Protein AF-A0A5J4KRZ6-F1 (afdb_monomer_lite)

Radius of gyration: 23.02 Å; chains: 1; bounding box: 61×37×71 Å

Foldseek 3Di:
DVVVVVVVVVVVCVVLVVVLVVVLVVLVVVLVCVVVVQVVFWDKDFDDDDPLVVLVVVLCVVLVHDEPGEIETDGPPDADFFDWAWHDDDHHIYIYGYPVCVVQADSLLVLLRVLLRVLCVSVVVVVVLSVVLSVLLSVLVVVVCVVCVVVVVVCVVPAPPPPGPVVVVVVVVSVVVSVVSSLQVSLVVLQVSSLSSNLSSCVSRVCLVSLLVSLVVSCVSVVPQDDCSHSHSYHHSVVSNVSSVVSVVVVD

pLDDT: mean 82.58, std 14.01, range [39.0, 96.44]

Sequence (252 aa):
MQLIYLLEASLQMWWVCVFAALQLLVDIFIAQRKPATLSHTYTMTRLEDGELVQRLQLLMQRLSTSVTGIYILAKPGARIAPNAFVIGWGRTRSICIAHTMLERFSPDEIEVILAHELAHYVHADAWKYVFARTGVRMMVYSLLALLLGDLTDIPVYLFDGVSDSATMPFLLSFFVLSWLLTGIIMNRYSRLTEYRADEFALRQTGKHLAFKSTMVKLANINEILAHKDGYSSHPSIMSRIQHAEEFATRSI

Secondary structure (DSSP, 8-state):
-HHHHHHHHHTTSHHHHHHHHHHHHHHHHHHHHHHHHHHHHSEEEEPPSSHHHHHHHHHHHHTT---SEEEEEEBTTB-----EEEESSTTS-EEEEEHHHHHHS-HHHHHHHHHHHHHHHHTTHHHHHHHHHHHHHHHHHHHHHHHHHTTTTHHHHH-SGGGSTTHHHHHHHHHHHHHHHHHHHHHHHHHHHHHHHHHHHHHHH--HHHHHHHHHHHHHHHT-TT--SSS-SS--HHHHHHHHHHHHHH--

Organism: NCBI:txid2607529

Structure (mmCIF, N/CA/C/O backbone):
data_AF-A0A5J4KRZ6-F1
#
_entry.id   AF-A0A5J4KRZ6-F1
#
loop_
_atom_site.group_PDB
_atom_site.id
_atom_site.type_symbol
_atom_site.label_atom_id
_atom_site.label_alt_id
_atom_site.label_comp_id
_atom_site.label_asym_id
_atom_site.label_entity_id
_atom_site.label_seq_id
_atom_site.pdbx_PDB_ins_code
_atom_site.Cartn_x
_atom_site.Cartn_y
_atom_site.Cartn_z
_atom_site.occupancy
_atom_site.B_iso_or_equiv
_atom_site.auth_seq_id
_atom_site.auth_comp_id
_atom_site.auth_asym_id
_atom_site.auth_atom_id
_atom_site.pdbx_PDB_model_num
ATOM 1 N N . MET A 1 1 ? 7.382 -11.536 -47.576 1.00 47.78 1 MET A N 1
ATOM 2 C CA . MET A 1 1 ? 8.386 -10.523 -47.175 1.00 47.78 1 MET A CA 1
ATOM 3 C C . MET A 1 1 ? 8.014 -9.765 -45.904 1.00 47.78 1 MET A C 1
ATOM 5 O O . MET A 1 1 ? 8.824 -9.779 -44.995 1.00 47.78 1 MET A O 1
ATOM 9 N N . GLN A 1 2 ? 6.819 -9.170 -45.772 1.00 51.03 2 GLN A N 1
ATOM 10 C CA . GLN A 1 2 ? 6.443 -8.418 -44.555 1.00 51.03 2 GLN A CA 1
ATOM 11 C C . GLN A 1 2 ? 6.417 -9.268 -43.268 1.00 51.03 2 GLN A C 1
ATOM 13 O O . GLN A 1 2 ? 6.845 -8.795 -42.224 1.00 51.03 2 GLN A O 1
ATOM 18 N N . LEU A 1 3 ? 5.997 -10.539 -43.348 1.00 39.00 3 LEU A N 1
ATOM 19 C CA . LEU A 1 3 ? 5.988 -11.453 -42.194 1.00 39.00 3 LEU A CA 1
ATOM 20 C C . LEU A 1 3 ? 7.403 -11.791 -41.686 1.00 39.00 3 LEU A C 1
ATOM 22 O O . LEU A 1 3 ? 7.601 -11.950 -40.490 1.00 39.00 3 LEU A O 1
ATOM 26 N N . ILE A 1 4 ? 8.379 -11.876 -42.597 1.00 52.00 4 ILE A N 1
ATOM 27 C CA . ILE A 1 4 ? 9.783 -12.183 -42.280 1.00 52.00 4 ILE A CA 1
ATOM 28 C C . ILE A 1 4 ? 10.460 -10.959 -41.658 1.00 52.00 4 ILE A C 1
ATOM 30 O O . ILE A 1 4 ? 11.128 -11.107 -40.650 1.00 52.00 4 ILE A O 1
ATOM 34 N N . TYR A 1 5 ? 10.188 -9.752 -42.166 1.00 48.62 5 TYR A N 1
ATOM 35 C CA . TYR A 1 5 ? 10.642 -8.502 -41.540 1.00 48.62 5 TYR A CA 1
ATOM 36 C C . TYR A 1 5 ? 10.026 -8.273 -40.153 1.00 48.62 5 TYR A C 1
ATOM 38 O O . TYR A 1 5 ? 10.712 -7.828 -39.241 1.00 48.62 5 TYR A O 1
ATOM 46 N N . LEU A 1 6 ? 8.743 -8.605 -39.964 1.00 42.53 6 LEU A N 1
ATOM 47 C CA . LEU A 1 6 ? 8.101 -8.589 -38.644 1.00 42.53 6 LEU A CA 1
ATOM 48 C C . LEU A 1 6 ? 8.717 -9.627 -37.698 1.00 42.53 6 LEU A C 1
ATOM 50 O O . LEU A 1 6 ? 8.894 -9.339 -36.518 1.00 42.53 6 LEU A O 1
ATOM 54 N N . LEU A 1 7 ? 9.075 -10.809 -38.208 1.00 40.91 7 LEU A N 1
ATOM 55 C CA . LEU A 1 7 ? 9.774 -11.844 -37.447 1.00 40.91 7 LEU A CA 1
ATOM 56 C C . LEU A 1 7 ? 11.214 -11.427 -37.096 1.00 40.91 7 LEU A C 1
ATOM 58 O O . LEU A 1 7 ? 11.601 -11.580 -35.943 1.00 40.91 7 LEU A O 1
ATOM 62 N N . GLU A 1 8 ? 11.973 -10.824 -38.011 1.00 45.66 8 GLU A N 1
ATOM 63 C CA . GLU A 1 8 ? 13.320 -10.284 -37.753 1.00 45.66 8 GLU A CA 1
ATOM 64 C C . GLU A 1 8 ? 13.302 -9.087 -36.790 1.00 45.66 8 GLU A C 1
ATOM 66 O O . GLU A 1 8 ? 14.100 -9.047 -35.858 1.00 45.66 8 GLU A O 1
ATOM 71 N N . ALA A 1 9 ? 12.340 -8.167 -36.918 1.00 49.84 9 ALA A N 1
ATOM 72 C CA . ALA A 1 9 ? 12.138 -7.082 -35.954 1.00 49.84 9 ALA A CA 1
ATOM 73 C C . ALA A 1 9 ? 11.690 -7.613 -34.575 1.00 49.84 9 ALA A C 1
ATOM 75 O O . ALA A 1 9 ? 12.112 -7.107 -33.534 1.00 49.84 9 ALA A O 1
ATOM 76 N N . SER A 1 10 ? 10.887 -8.686 -34.534 1.00 48.91 10 SER A N 1
ATOM 77 C CA . SER A 1 10 ? 10.536 -9.368 -33.278 1.00 48.91 10 SER A CA 1
ATOM 78 C C . SER A 1 10 ? 11.737 -10.089 -32.644 1.00 48.91 10 SER A C 1
ATOM 80 O O . SER A 1 10 ? 11.855 -10.133 -31.419 1.00 48.91 10 SER A O 1
ATOM 82 N N . LEU A 1 11 ? 12.678 -10.562 -33.471 1.00 51.50 11 LEU A N 1
ATOM 83 C CA . LEU A 1 11 ? 13.977 -11.115 -33.078 1.00 51.50 11 LEU A CA 1
ATOM 84 C C . LEU A 1 11 ? 15.026 -10.035 -32.755 1.00 51.50 11 LEU A C 1
ATOM 86 O O . LEU A 1 11 ? 16.109 -10.385 -32.304 1.00 51.50 11 LEU A O 1
ATOM 90 N N . GLN A 1 12 ? 14.733 -8.740 -32.909 1.00 64.06 12 GLN A N 1
ATOM 91 C CA . GLN A 1 12 ? 15.571 -7.647 -32.389 1.00 64.06 12 GLN A CA 1
ATOM 92 C C . GLN A 1 12 ? 15.190 -7.239 -30.958 1.00 64.06 12 GLN A C 1
ATOM 94 O O . GLN A 1 12 ? 16.023 -6.694 -30.238 1.00 64.06 12 GLN A O 1
ATOM 99 N N . MET A 1 13 ? 13.967 -7.549 -30.509 1.00 66.69 13 MET A N 1
ATOM 100 C CA . MET A 1 13 ? 13.426 -7.104 -29.213 1.00 66.69 13 MET A CA 1
ATOM 101 C C . MET A 1 13 ? 13.284 -8.223 -28.169 1.00 66.69 13 MET A C 1
ATOM 103 O O . MET A 1 13 ? 12.790 -7.981 -27.067 1.00 66.69 13 MET A O 1
ATOM 107 N N . TRP A 1 14 ? 13.740 -9.448 -28.462 1.00 72.94 14 TRP A N 1
ATOM 108 C CA . TRP A 1 14 ? 13.681 -10.588 -27.529 1.00 72.94 14 TRP A CA 1
ATOM 109 C C . TRP A 1 14 ? 14.315 -10.282 -26.165 1.00 72.94 14 TRP A C 1
ATOM 111 O O . TRP A 1 14 ? 13.823 -10.738 -25.130 1.00 72.94 14 TRP A O 1
ATOM 121 N N . TRP A 1 15 ? 15.379 -9.475 -26.149 1.00 72.25 15 TRP A N 1
ATOM 122 C CA . TRP A 1 15 ? 16.083 -9.090 -24.931 1.00 72.25 15 TRP A CA 1
ATOM 123 C C . TRP A 1 15 ? 15.201 -8.242 -24.004 1.00 72.25 15 TRP A C 1
ATOM 125 O O . TRP A 1 15 ? 15.331 -8.361 -22.788 1.00 72.25 15 TRP A O 1
ATOM 135 N N . VAL A 1 16 ? 14.246 -7.464 -24.539 1.00 78.50 16 VAL A N 1
ATOM 136 C CA . VAL A 1 16 ? 13.263 -6.716 -23.734 1.00 78.50 16 VAL A CA 1
ATOM 137 C C . VAL A 1 16 ? 12.374 -7.681 -22.962 1.00 78.50 16 VAL A C 1
ATOM 139 O O . VAL A 1 16 ? 12.163 -7.503 -21.762 1.00 78.50 16 VAL A O 1
ATOM 142 N N . CYS A 1 17 ? 11.888 -8.730 -23.630 1.00 80.31 17 CYS A N 1
ATOM 143 C CA . CYS A 1 17 ? 11.069 -9.763 -23.002 1.00 80.31 17 CYS A CA 1
ATOM 144 C C . CYS A 1 17 ? 11.855 -10.516 -21.922 1.00 80.31 17 CYS A C 1
ATOM 146 O O . CYS A 1 17 ? 11.350 -10.695 -20.814 1.00 80.31 17 CYS A O 1
ATOM 148 N N . VAL A 1 18 ? 13.102 -10.906 -22.209 1.00 79.94 18 VAL A N 1
ATOM 149 C CA . VAL A 1 18 ? 13.972 -11.596 -21.241 1.00 79.94 18 VAL A CA 1
ATOM 150 C C . VAL A 1 18 ? 14.265 -10.710 -20.030 1.00 79.94 18 VAL A C 1
ATOM 152 O O . VAL A 1 18 ? 14.142 -11.163 -18.893 1.00 79.94 18 VAL A O 1
ATOM 155 N N . PHE A 1 19 ? 14.600 -9.438 -20.244 1.00 78.31 19 PHE A N 1
ATOM 156 C CA . PHE A 1 19 ? 14.939 -8.519 -19.160 1.00 78.31 19 PHE A CA 1
ATOM 157 C C . PHE A 1 19 ? 13.721 -8.169 -18.296 1.00 78.31 19 PHE A C 1
ATOM 159 O O . PHE A 1 19 ? 13.807 -8.184 -17.067 1.00 78.31 19 PHE A O 1
ATOM 166 N N . ALA A 1 20 ? 12.559 -7.941 -18.914 1.00 82.81 20 ALA A N 1
ATOM 167 C CA . ALA A 1 20 ? 11.307 -7.735 -18.192 1.00 82.81 20 ALA A CA 1
ATOM 168 C C . ALA A 1 20 ? 10.899 -8.977 -17.380 1.00 82.81 20 ALA A C 1
ATOM 170 O O . ALA A 1 20 ? 10.469 -8.840 -16.232 1.00 82.81 20 ALA A O 1
ATOM 171 N N . ALA A 1 21 ? 11.080 -10.182 -17.933 1.00 85.81 21 ALA A N 1
ATOM 172 C CA . ALA A 1 21 ? 10.828 -11.434 -17.225 1.00 85.81 21 ALA A CA 1
ATOM 173 C C . ALA A 1 21 ? 11.787 -11.624 -16.039 1.00 85.81 21 ALA A C 1
ATOM 175 O O . ALA A 1 21 ? 11.343 -11.954 -14.940 1.00 85.81 21 ALA A O 1
ATOM 176 N N . LEU A 1 22 ? 13.083 -11.351 -16.218 1.00 85.44 22 LEU A N 1
ATOM 177 C CA . LEU A 1 22 ? 14.067 -11.418 -15.136 1.00 85.44 22 LEU A CA 1
ATOM 178 C C . LEU A 1 22 ? 13.697 -10.471 -13.989 1.00 85.44 22 LEU A C 1
ATOM 180 O O . LEU A 1 22 ? 13.706 -10.860 -12.824 1.00 85.44 22 LEU A O 1
ATOM 184 N N . GLN A 1 23 ? 13.321 -9.235 -14.304 1.00 83.56 23 GLN A N 1
ATOM 185 C CA . GLN A 1 23 ? 12.914 -8.268 -13.290 1.00 83.56 23 GLN A CA 1
ATOM 186 C C . GLN A 1 23 ? 11.600 -8.627 -12.604 1.00 83.56 23 GLN A C 1
ATOM 188 O O . GLN A 1 23 ? 11.468 -8.398 -11.405 1.00 83.56 23 GLN A O 1
ATOM 193 N N . LEU A 1 24 ? 10.647 -9.207 -13.336 1.00 89.06 24 LEU A N 1
ATOM 194 C CA . LEU A 1 24 ? 9.429 -9.757 -12.748 1.00 89.06 24 LEU A CA 1
ATOM 195 C C . LEU A 1 24 ? 9.772 -10.832 -11.706 1.00 89.06 24 LEU A C 1
ATOM 197 O O . LEU A 1 24 ? 9.240 -10.801 -10.597 1.00 89.06 24 LEU A O 1
ATOM 201 N N . LEU A 1 25 ? 10.696 -11.745 -12.024 1.00 90.12 25 LEU A N 1
ATOM 202 C CA . LEU A 1 25 ? 11.162 -12.762 -11.078 1.00 90.12 25 LEU A CA 1
ATOM 203 C C . LEU A 1 25 ? 11.831 -12.134 -9.849 1.00 90.12 25 LEU A C 1
ATOM 205 O O . LEU A 1 25 ? 11.559 -12.561 -8.728 1.00 90.12 25 LEU A O 1
ATOM 209 N N . VAL A 1 26 ? 12.649 -11.094 -10.037 1.00 87.69 26 VAL A N 1
ATOM 210 C CA . VAL A 1 26 ? 13.268 -10.343 -8.932 1.00 87.69 26 VAL A CA 1
ATOM 211 C C . VAL A 1 26 ? 12.212 -9.662 -8.054 1.00 87.69 26 VAL A C 1
ATOM 213 O O . VAL A 1 26 ? 12.278 -9.779 -6.831 1.00 87.69 26 VAL A O 1
ATOM 216 N N . ASP A 1 27 ? 11.215 -8.996 -8.642 1.00 85.19 27 ASP A N 1
ATOM 217 C CA . ASP A 1 27 ? 10.134 -8.333 -7.900 1.00 85.19 27 ASP A CA 1
ATOM 218 C C . ASP A 1 27 ? 9.323 -9.350 -7.075 1.00 85.19 27 ASP A C 1
ATOM 220 O O . ASP A 1 27 ? 9.056 -9.120 -5.891 1.00 85.19 27 ASP A O 1
ATOM 224 N N . ILE A 1 28 ? 8.986 -10.505 -7.663 1.00 86.81 28 ILE A N 1
ATOM 225 C CA . ILE A 1 28 ? 8.300 -11.604 -6.964 1.00 86.81 28 ILE A CA 1
ATOM 226 C C . ILE A 1 28 ? 9.170 -12.135 -5.821 1.00 86.81 28 ILE A C 1
ATOM 228 O O . ILE A 1 28 ? 8.683 -12.309 -4.702 1.00 86.81 28 ILE A O 1
ATOM 232 N N . PHE A 1 29 ? 10.459 -12.358 -6.071 1.00 87.19 29 PHE A N 1
ATOM 233 C CA . PHE A 1 29 ? 11.395 -12.855 -5.069 1.00 87.19 29 PHE A CA 1
ATOM 234 C C . PHE A 1 29 ? 11.528 -11.899 -3.876 1.00 87.19 29 PHE A C 1
ATOM 236 O O . PHE A 1 29 ? 11.439 -12.327 -2.723 1.00 87.19 29 PHE A O 1
ATOM 243 N N . ILE A 1 30 ? 11.669 -10.594 -4.129 1.00 83.00 30 ILE A N 1
ATOM 244 C CA . ILE A 1 30 ? 11.702 -9.567 -3.080 1.00 83.00 30 ILE A CA 1
ATOM 245 C C . ILE A 1 30 ? 10.384 -9.562 -2.296 1.00 83.00 30 ILE A C 1
ATOM 247 O O . ILE A 1 30 ? 10.399 -9.534 -1.063 1.00 83.00 30 ILE A O 1
ATOM 251 N N . ALA A 1 31 ? 9.240 -9.635 -2.982 1.00 78.44 31 ALA A N 1
ATOM 252 C CA . ALA A 1 31 ? 7.932 -9.651 -2.335 1.00 78.44 31 ALA A CA 1
ATOM 253 C C . ALA A 1 31 ? 7.749 -10.869 -1.406 1.00 78.44 31 ALA A C 1
ATOM 255 O O . ALA A 1 31 ? 7.164 -10.736 -0.329 1.00 78.44 31 ALA A O 1
ATOM 256 N N . GLN A 1 32 ? 8.298 -12.033 -1.769 1.00 79.00 32 GLN A N 1
ATOM 257 C CA . GLN A 1 32 ? 8.239 -13.251 -0.954 1.00 79.00 32 GLN A CA 1
ATOM 258 C C . GLN A 1 32 ? 9.116 -13.208 0.306 1.00 79.00 32 GLN A C 1
ATOM 260 O O . GLN A 1 32 ? 8.852 -13.958 1.243 1.00 79.00 32 GLN A O 1
ATOM 265 N N . ARG A 1 33 ? 10.125 -12.329 0.382 1.00 78.06 33 ARG A N 1
ATOM 266 C CA . ARG A 1 33 ? 11.006 -12.236 1.562 1.00 78.06 33 ARG A CA 1
ATOM 267 C C . ARG A 1 33 ? 10.410 -11.479 2.744 1.00 78.06 33 ARG A C 1
ATOM 269 O O . ARG A 1 33 ? 10.824 -11.732 3.875 1.00 78.06 33 ARG A O 1
ATOM 276 N N . LYS A 1 34 ? 9.424 -10.602 2.515 1.00 72.50 34 LYS A N 1
ATOM 277 C CA . LYS A 1 34 ? 8.837 -9.747 3.566 1.00 72.50 34 LYS A CA 1
ATOM 278 C C . LYS A 1 34 ? 8.412 -10.514 4.835 1.00 72.50 34 LYS A C 1
ATOM 280 O O . LYS A 1 34 ? 8.794 -10.072 5.917 1.00 72.50 34 LYS A O 1
ATOM 285 N N . PRO A 1 35 ? 7.689 -11.653 4.759 1.00 72.12 35 PRO A N 1
ATOM 286 C CA . PRO A 1 35 ? 7.279 -12.391 5.957 1.00 72.12 35 PRO A CA 1
ATOM 287 C C . PRO A 1 35 ? 8.460 -12.905 6.795 1.00 72.12 35 PRO A C 1
ATOM 289 O O . PRO A 1 35 ? 8.441 -12.777 8.015 1.00 72.12 35 PRO A O 1
ATOM 292 N N . ALA A 1 36 ? 9.512 -13.429 6.153 1.00 71.81 36 ALA A N 1
ATOM 293 C CA . ALA A 1 36 ? 10.679 -13.976 6.849 1.00 71.81 36 ALA A CA 1
ATOM 294 C C . ALA A 1 36 ? 11.496 -12.888 7.565 1.00 71.81 36 ALA A C 1
ATOM 296 O O . ALA A 1 36 ? 11.979 -13.089 8.681 1.00 71.81 36 ALA A O 1
ATOM 297 N N . THR A 1 37 ? 11.621 -11.708 6.949 1.00 75.06 37 THR A N 1
ATOM 298 C CA . THR A 1 37 ? 12.291 -10.555 7.568 1.00 75.06 37 THR A CA 1
ATOM 299 C C . THR A 1 37 ? 11.546 -10.070 8.813 1.00 75.06 37 THR A C 1
ATOM 301 O O . THR A 1 37 ? 12.175 -9.706 9.809 1.00 75.06 37 THR A O 1
ATOM 304 N N . LEU A 1 38 ? 10.209 -10.104 8.788 1.00 75.56 38 LEU A N 1
ATOM 305 C CA . LEU A 1 38 ? 9.386 -9.708 9.929 1.00 75.56 38 LEU A CA 1
ATOM 306 C C . LEU A 1 38 ? 9.577 -10.646 11.121 1.00 75.56 38 LEU A C 1
ATOM 308 O O . LEU A 1 38 ? 9.844 -10.160 12.216 1.00 75.56 38 LEU A O 1
ATOM 312 N N . SER A 1 39 ? 9.526 -11.964 10.912 1.00 74.12 39 SER A N 1
ATOM 313 C CA . SER A 1 39 ? 9.682 -12.941 12.000 1.00 74.12 39 SER A CA 1
ATOM 314 C C . SER A 1 39 ? 11.065 -12.923 12.660 1.00 74.12 39 SER A C 1
ATOM 316 O O . SER A 1 39 ? 11.200 -13.363 13.793 1.00 74.12 39 SER A O 1
ATOM 318 N N . HIS A 1 40 ? 12.097 -12.424 11.969 1.00 80.62 40 HIS A N 1
ATOM 319 C CA . HIS A 1 40 ? 13.435 -12.247 12.551 1.00 80.62 40 HIS A CA 1
ATOM 320 C C . HIS A 1 40 ? 13.565 -10.967 13.387 1.00 80.62 40 HIS A C 1
ATOM 322 O O . HIS A 1 40 ? 14.427 -10.879 14.257 1.00 80.62 40 HIS A O 1
ATOM 328 N N . THR A 1 41 ? 12.739 -9.958 13.102 1.00 82.69 41 THR A N 1
ATOM 329 C CA . THR A 1 41 ? 12.860 -8.617 13.696 1.00 82.69 41 THR A CA 1
ATOM 330 C C . THR A 1 41 ? 11.853 -8.387 14.823 1.00 82.69 41 THR A C 1
ATOM 332 O O . THR A 1 41 ? 12.119 -7.607 15.740 1.00 82.69 41 THR A O 1
ATOM 335 N N . TYR A 1 42 ? 10.694 -9.042 14.748 1.00 87.88 42 TYR A N 1
ATOM 336 C CA . TYR A 1 42 ? 9.558 -8.829 15.637 1.00 87.88 42 TYR A CA 1
ATOM 337 C C . TYR A 1 42 ? 9.087 -10.142 16.255 1.00 87.88 42 TYR A C 1
ATOM 339 O O . TYR A 1 42 ? 9.003 -11.172 15.588 1.00 87.88 42 TYR A O 1
ATOM 347 N N . THR A 1 43 ? 8.686 -10.068 17.518 1.00 90.38 43 THR A N 1
ATOM 348 C CA . THR A 1 43 ? 7.903 -11.113 18.169 1.00 90.38 43 THR A CA 1
ATOM 349 C C . THR A 1 43 ? 6.466 -11.020 17.668 1.00 90.38 43 THR A C 1
ATOM 351 O O . THR A 1 43 ? 5.852 -9.952 17.734 1.00 90.38 43 THR A O 1
ATOM 354 N N . MET A 1 44 ? 5.943 -12.141 17.170 1.00 91.06 44 MET A N 1
ATOM 355 C CA . MET A 1 44 ? 4.569 -12.264 16.686 1.00 91.06 44 MET A CA 1
ATOM 356 C C . MET A 1 44 ? 3.756 -13.093 17.677 1.00 91.06 44 MET A C 1
ATOM 358 O O . MET A 1 44 ? 3.950 -14.304 17.772 1.00 91.06 44 MET A O 1
ATOM 362 N N . THR A 1 45 ? 2.840 -12.462 18.406 1.00 92.81 45 THR A N 1
ATOM 363 C CA . THR A 1 45 ? 1.902 -13.161 19.298 1.00 92.81 45 THR A CA 1
ATOM 364 C C . THR A 1 45 ? 0.516 -13.168 18.677 1.00 92.81 45 THR A C 1
ATOM 366 O O . THR A 1 45 ? 0.106 -12.191 18.059 1.00 92.81 45 THR A O 1
ATOM 369 N N . ARG A 1 46 ? -0.219 -14.277 18.778 1.00 94.00 46 ARG A N 1
ATOM 370 C CA . ARG A 1 46 ? -1.600 -14.314 18.284 1.00 94.00 46 ARG A CA 1
ATOM 371 C C . ARG A 1 46 ? -2.454 -13.387 19.151 1.00 94.00 46 ARG A C 1
ATOM 373 O O . ARG A 1 46 ? -2.332 -13.424 20.370 1.00 94.00 46 ARG A O 1
ATOM 380 N N . LEU A 1 47 ? -3.280 -12.559 18.518 1.00 93.38 47 LEU A N 1
ATOM 381 C CA . LEU A 1 47 ? -4.221 -11.702 19.230 1.00 93.38 47 LEU A CA 1
ATOM 382 C C . LEU A 1 47 ? -5.264 -12.585 19.927 1.00 93.38 47 LEU A C 1
ATOM 384 O O . LEU A 1 47 ? -5.841 -13.467 19.287 1.00 93.38 47 LEU A O 1
ATOM 388 N N . GLU A 1 48 ? -5.458 -12.360 21.224 1.00 90.56 48 GLU A N 1
ATOM 389 C CA . GLU A 1 48 ? -6.447 -13.077 22.031 1.00 90.56 48 GLU A CA 1
ATOM 390 C C . GLU A 1 48 ? -7.874 -12.754 21.581 1.00 90.56 48 GLU A C 1
ATOM 392 O O . GLU A 1 48 ? -8.146 -11.677 21.039 1.00 90.56 48 GLU A O 1
ATOM 397 N N . ASP A 1 49 ? -8.788 -13.695 21.810 1.00 87.94 49 ASP A N 1
ATOM 398 C CA . ASP A 1 49 ? -10.195 -13.504 21.483 1.00 87.94 49 ASP A CA 1
ATOM 399 C C . ASP A 1 49 ? -10.785 -12.334 22.285 1.00 87.94 49 ASP A C 1
ATOM 401 O O . ASP A 1 49 ? -10.567 -12.185 23.485 1.00 87.94 49 ASP A O 1
ATOM 405 N N . GLY A 1 50 ? -11.554 -11.487 21.604 1.00 90.12 50 GLY A N 1
ATOM 406 C CA . GLY A 1 50 ? -12.149 -10.290 22.188 1.00 90.12 50 GLY A CA 1
ATOM 407 C C . GLY A 1 50 ? -12.958 -9.503 21.163 1.00 90.12 50 GLY A C 1
ATOM 408 O O . GLY A 1 50 ? -13.111 -9.933 20.016 1.00 90.12 50 GLY A O 1
ATOM 409 N N . GLU A 1 51 ? -13.456 -8.330 21.559 1.00 91.38 51 GLU A N 1
ATOM 410 C CA . GLU A 1 51 ? -14.318 -7.493 20.708 1.00 91.38 51 GLU A CA 1
ATOM 411 C C . GLU A 1 51 ? -13.660 -7.177 19.354 1.00 91.38 51 GLU A C 1
ATOM 413 O O . GLU A 1 51 ? -14.286 -7.310 18.302 1.00 91.38 51 GLU A O 1
ATOM 418 N N . LEU A 1 52 ? -12.373 -6.810 19.361 1.00 90.44 52 LEU A N 1
ATOM 419 C CA . LEU A 1 52 ? -11.644 -6.480 18.137 1.00 90.44 52 LEU A CA 1
ATOM 420 C C . LEU A 1 52 ? -11.541 -7.685 17.192 1.00 90.44 52 LEU A C 1
ATOM 422 O O . LEU A 1 52 ? -11.797 -7.546 15.999 1.00 90.44 52 LEU A O 1
ATOM 426 N N . VAL A 1 53 ? -11.215 -8.874 17.708 1.00 92.25 53 VAL A N 1
ATOM 427 C CA . VAL A 1 53 ? -11.136 -10.096 16.891 1.00 92.25 53 VAL A CA 1
ATOM 428 C C . VAL A 1 53 ? -12.491 -10.413 16.263 1.00 92.25 53 VAL A C 1
ATOM 430 O O . VAL A 1 53 ? -12.550 -10.673 15.062 1.00 92.25 53 VAL A O 1
ATOM 433 N N . GLN A 1 54 ? -13.580 -10.319 17.029 1.00 92.69 54 GLN A N 1
ATOM 434 C CA . GLN A 1 54 ? -14.937 -10.566 16.530 1.00 92.69 54 GLN A CA 1
ATOM 435 C C . GLN A 1 54 ? -15.332 -9.571 15.432 1.00 92.69 54 GLN A C 1
ATOM 437 O O . GLN A 1 54 ? -15.813 -9.972 14.371 1.00 92.69 54 GLN A O 1
ATOM 442 N N . ARG A 1 55 ? -15.065 -8.275 15.634 1.00 91.44 55 ARG A N 1
ATOM 443 C CA . ARG A 1 55 ? -15.300 -7.228 14.625 1.00 91.44 55 ARG A CA 1
ATOM 444 C C . ARG A 1 55 ? -14.545 -7.506 13.326 1.00 91.44 55 ARG A C 1
ATOM 446 O O . ARG A 1 55 ? -15.123 -7.421 12.243 1.00 91.44 55 ARG A O 1
ATOM 453 N N . LEU A 1 56 ? -13.272 -7.886 13.425 1.00 91.75 56 LEU A N 1
ATOM 454 C CA . LEU A 1 56 ? -12.444 -8.195 12.259 1.00 91.75 56 LEU A CA 1
ATOM 455 C C . LEU A 1 56 ? -12.881 -9.483 11.561 1.00 91.75 56 LEU A C 1
ATOM 457 O O . LEU A 1 56 ? -12.868 -9.540 10.335 1.00 91.75 56 LEU A O 1
ATOM 461 N N . GLN A 1 57 ? -13.328 -10.494 12.306 1.00 92.31 57 GLN A N 1
ATOM 462 C CA . GLN A 1 57 ? -13.933 -11.695 11.731 1.00 92.31 57 GLN A CA 1
ATOM 463 C C . GLN A 1 57 ? -15.204 -11.361 10.943 1.00 92.31 57 GLN A C 1
ATOM 465 O O . GLN A 1 57 ? -15.336 -11.801 9.802 1.00 92.31 57 GLN A O 1
ATOM 470 N N . LEU A 1 58 ? -16.093 -10.529 11.493 1.00 92.81 58 LEU A N 1
ATOM 471 C CA . LEU A 1 58 ? -17.298 -10.063 10.799 1.00 92.81 58 LEU A CA 1
ATOM 472 C C . LEU A 1 58 ? -16.967 -9.233 9.554 1.00 92.81 58 LEU A C 1
ATOM 474 O O . LEU A 1 58 ? -17.643 -9.346 8.532 1.00 92.81 58 LEU A O 1
ATOM 478 N N . LEU A 1 59 ? -15.932 -8.391 9.612 1.00 92.44 59 LEU A N 1
ATOM 479 C CA . LEU A 1 59 ? -15.438 -7.670 8.440 1.00 92.44 59 LEU A CA 1
ATOM 480 C C . LEU A 1 59 ? -14.954 -8.654 7.367 1.00 92.44 59 LEU A C 1
ATOM 482 O O . LEU A 1 59 ? -15.432 -8.609 6.241 1.00 92.44 59 LEU A O 1
ATOM 486 N N . MET A 1 60 ? -14.080 -9.598 7.713 1.00 91.88 60 MET A N 1
ATOM 487 C CA . MET A 1 60 ? -13.568 -10.593 6.765 1.00 91.88 60 MET A CA 1
ATOM 488 C C . MET A 1 60 ? -14.678 -11.448 6.141 1.00 91.88 60 MET A C 1
ATOM 490 O O . MET A 1 60 ? -14.638 -11.694 4.935 1.00 91.88 60 MET A O 1
ATOM 494 N N . GLN A 1 61 ? -15.692 -11.830 6.928 1.00 92.19 61 GLN A N 1
ATOM 495 C CA . GLN A 1 61 ? -16.885 -12.530 6.443 1.00 92.19 61 GLN A CA 1
ATOM 496 C C . GLN A 1 61 ? -17.655 -11.701 5.411 1.00 92.19 61 GLN A C 1
ATOM 498 O O . GLN A 1 61 ? -17.934 -12.205 4.324 1.00 92.19 61 GLN A O 1
ATOM 503 N N . ARG A 1 62 ? -17.934 -10.419 5.697 1.00 91.31 62 ARG A N 1
ATOM 504 C CA . ARG A 1 62 ? -18.576 -9.496 4.739 1.00 91.31 62 ARG A CA 1
ATOM 505 C C . ARG A 1 62 ? -17.783 -9.377 3.439 1.00 91.31 62 ARG A C 1
ATOM 507 O O . ARG A 1 62 ? -18.362 -9.339 2.360 1.00 91.31 62 ARG A O 1
ATOM 514 N N . LEU A 1 63 ? -16.456 -9.375 3.541 1.00 89.88 63 LEU A N 1
ATOM 515 C CA . LEU A 1 63 ? -15.557 -9.276 2.393 1.00 89.88 63 LEU A CA 1
ATOM 516 C C . LEU A 1 63 ? -15.332 -10.608 1.661 1.00 89.88 63 LEU A C 1
ATOM 518 O O . LEU A 1 63 ? -14.618 -10.626 0.662 1.00 89.88 63 LEU A O 1
ATOM 522 N N . SER A 1 64 ? -15.904 -11.723 2.135 1.00 89.62 64 SER A N 1
ATOM 523 C CA . SER A 1 64 ? -15.619 -13.074 1.620 1.00 89.62 64 SER A CA 1
ATOM 524 C C . SER A 1 64 ? -14.115 -13.386 1.585 1.00 89.62 64 SER A C 1
ATOM 526 O O . SER A 1 64 ? -13.595 -14.001 0.652 1.00 89.62 64 SER A O 1
ATOM 528 N N . THR A 1 65 ? -13.396 -12.940 2.616 1.00 87.12 65 THR A N 1
ATOM 529 C CA . THR A 1 65 ? -11.953 -13.150 2.780 1.00 87.12 65 THR A CA 1
ATOM 530 C C . THR A 1 65 ? -11.662 -13.946 4.045 1.00 87.12 65 THR A C 1
ATOM 532 O O . THR A 1 65 ? -12.462 -13.998 4.974 1.00 87.12 65 THR A O 1
ATOM 535 N N . SER A 1 66 ? -10.500 -14.593 4.082 1.00 86.75 66 SER A N 1
ATOM 536 C CA . SER A 1 66 ? -10.039 -15.349 5.244 1.00 86.75 66 SER A CA 1
ATOM 537 C C . SER A 1 66 ? -8.551 -15.127 5.463 1.00 86.75 66 SER A C 1
ATOM 539 O O . SER A 1 66 ? -7.784 -15.071 4.496 1.00 86.75 66 SER A O 1
ATOM 541 N N . VAL A 1 67 ? -8.147 -15.084 6.728 1.00 88.88 67 VAL A N 1
ATOM 542 C CA . VAL A 1 67 ? -6.747 -15.038 7.156 1.00 88.88 67 VAL A CA 1
ATOM 543 C C . VAL A 1 67 ? -6.473 -16.195 8.114 1.00 88.88 67 VAL A C 1
ATOM 545 O O . VAL A 1 67 ? -7.365 -16.635 8.835 1.00 88.88 67 VAL A O 1
ATOM 548 N N . THR A 1 68 ? -5.242 -16.694 8.133 1.00 88.12 68 THR A N 1
ATOM 549 C CA . THR A 1 68 ? -4.778 -17.743 9.047 1.00 88.12 68 THR A CA 1
ATOM 550 C C . THR A 1 68 ? -4.758 -17.283 10.499 1.00 88.12 68 THR A C 1
ATOM 552 O O . THR A 1 68 ? -4.925 -18.096 11.406 1.00 88.12 68 THR A O 1
ATOM 555 N N . GLY A 1 69 ? -4.586 -15.982 10.734 1.00 90.38 69 GLY A N 1
ATOM 556 C CA . GLY A 1 69 ? -4.639 -15.409 12.070 1.00 90.38 69 GLY A CA 1
ATOM 557 C C . GLY A 1 69 ? -4.444 -13.900 12.088 1.00 90.38 69 GLY A C 1
ATOM 558 O O . GLY A 1 69 ? -4.059 -13.287 11.088 1.00 90.38 69 GLY A O 1
ATOM 559 N N . ILE A 1 70 ? -4.713 -13.326 13.257 1.00 93.88 70 ILE A N 1
ATOM 560 C CA . ILE A 1 70 ? -4.431 -11.934 13.600 1.00 93.88 70 ILE A CA 1
ATOM 561 C C . ILE A 1 70 ? -3.317 -11.962 14.644 1.00 93.88 70 ILE A C 1
ATOM 563 O O . ILE A 1 70 ? -3.425 -12.671 15.646 1.00 93.88 70 ILE A O 1
ATOM 567 N N . TYR A 1 71 ? -2.240 -11.228 14.391 1.00 94.06 71 TYR A N 1
ATOM 568 C CA . TYR A 1 71 ? -1.028 -11.236 15.200 1.00 94.06 71 TYR A CA 1
ATOM 569 C C . TYR A 1 71 ? -0.683 -9.829 15.670 1.00 94.06 71 TYR A C 1
ATOM 571 O O . TYR A 1 71 ? -0.784 -8.868 14.908 1.00 94.06 71 TYR A O 1
ATOM 579 N N . ILE A 1 72 ? -0.220 -9.725 16.909 1.00 94.25 72 ILE A N 1
ATOM 580 C CA . ILE A 1 72 ? 0.395 -8.529 17.462 1.00 94.25 72 ILE A CA 1
ATOM 581 C C . ILE A 1 72 ? 1.897 -8.579 17.179 1.00 94.25 72 ILE A C 1
ATOM 583 O O . ILE A 1 72 ? 2.560 -9.583 17.448 1.00 94.25 72 ILE A O 1
ATOM 587 N N . LEU A 1 73 ? 2.434 -7.480 16.652 1.00 93.38 73 LEU A N 1
ATOM 588 C CA . LEU A 1 73 ? 3.863 -7.267 16.466 1.00 93.38 73 LEU A CA 1
ATOM 589 C C . LEU A 1 73 ? 4.438 -6.435 17.614 1.00 93.38 73 LEU A C 1
ATOM 591 O O . LEU A 1 73 ? 4.015 -5.300 17.873 1.00 93.38 73 LEU A O 1
ATOM 595 N N . ALA A 1 74 ? 5.471 -6.970 18.255 1.00 92.81 74 ALA A N 1
ATOM 596 C CA . ALA A 1 74 ? 6.282 -6.263 19.237 1.00 92.81 74 ALA A CA 1
ATOM 597 C C . ALA A 1 74 ? 7.771 -6.437 18.926 1.00 92.81 74 ALA A C 1
ATOM 599 O O . ALA A 1 74 ? 8.188 -7.463 18.393 1.00 92.81 74 ALA A O 1
ATOM 600 N N . LYS A 1 75 ? 8.587 -5.433 19.256 1.00 90.62 75 LYS A N 1
ATOM 601 C CA . LYS A 1 75 ? 10.046 -5.536 19.186 1.00 90.62 75 LYS A CA 1
ATOM 602 C C . LYS A 1 75 ? 10.597 -5.542 20.614 1.00 90.62 75 LYS A C 1
ATOM 604 O O . LYS A 1 75 ? 10.341 -4.586 21.344 1.00 90.62 75 LYS A O 1
ATOM 609 N N . PRO A 1 76 ? 11.330 -6.583 21.038 1.00 84.06 76 PRO A N 1
ATOM 610 C CA . PRO A 1 76 ? 11.915 -6.612 22.374 1.00 84.06 76 PRO A CA 1
ATOM 611 C C . PRO A 1 76 ? 12.805 -5.387 22.619 1.00 84.06 76 PRO A C 1
ATOM 613 O O . PRO A 1 76 ? 13.655 -5.058 21.792 1.00 84.06 76 PRO A O 1
ATOM 616 N N . GLY A 1 77 ? 12.586 -4.696 23.740 1.00 84.81 77 GLY A N 1
ATOM 617 C CA . GLY A 1 77 ? 13.402 -3.550 24.156 1.00 84.81 77 GLY A CA 1
ATOM 618 C C . GLY A 1 77 ? 13.259 -2.283 23.304 1.00 84.81 77 GLY A C 1
ATOM 619 O O . GLY A 1 77 ? 14.043 -1.355 23.485 1.00 84.81 77 GLY A O 1
ATOM 620 N N . ALA A 1 78 ? 12.293 -2.210 22.382 1.00 87.75 78 ALA A N 1
ATOM 621 C CA . ALA A 1 78 ? 12.104 -1.032 21.541 1.00 87.75 78 ALA A CA 1
ATOM 622 C C . ALA A 1 78 ? 10.632 -0.779 21.202 1.00 87.75 78 ALA A C 1
ATOM 624 O O . ALA A 1 78 ? 9.877 -1.688 20.857 1.00 87.75 78 ALA A O 1
ATOM 625 N N . ARG A 1 79 ? 10.241 0.497 21.212 1.00 86.88 79 ARG A N 1
ATOM 626 C CA . ARG A 1 79 ? 8.929 0.921 20.722 1.00 86.88 79 ARG A CA 1
ATOM 627 C C . ARG A 1 79 ? 8.942 0.997 19.195 1.00 86.88 79 ARG A C 1
ATOM 629 O O . ARG A 1 79 ? 9.923 1.448 18.608 1.00 86.88 79 ARG A O 1
ATOM 636 N N . ILE A 1 80 ? 7.861 0.555 18.554 1.00 88.44 80 ILE A N 1
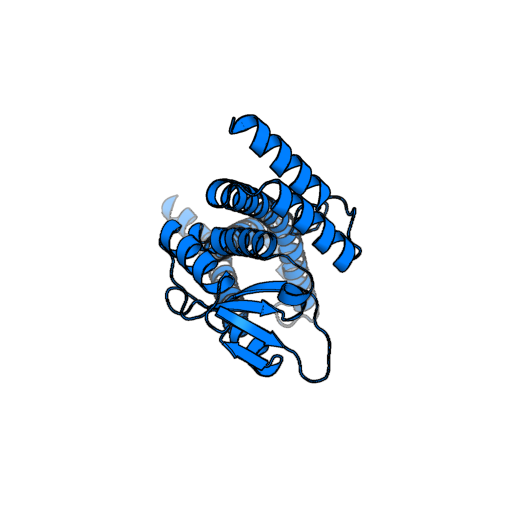ATOM 637 C CA . ILE A 1 80 ? 7.738 0.522 17.088 1.00 88.44 80 ILE A CA 1
ATOM 638 C C . ILE A 1 80 ? 6.660 1.500 16.628 1.00 88.44 80 ILE A C 1
ATOM 640 O O . ILE A 1 80 ? 5.708 1.771 17.365 1.00 88.44 80 ILE A O 1
ATOM 644 N N . ALA A 1 81 ? 6.804 2.026 15.414 1.00 87.62 81 ALA A N 1
ATOM 645 C CA . ALA A 1 81 ? 5.791 2.894 14.831 1.00 87.62 81 ALA A CA 1
ATOM 646 C C . ALA A 1 81 ? 4.437 2.155 14.740 1.00 87.62 81 ALA A C 1
ATOM 648 O O . ALA A 1 81 ? 4.422 0.974 14.376 1.00 87.62 81 ALA A O 1
ATOM 649 N N . PRO A 1 82 ? 3.316 2.820 15.075 1.00 88.75 82 PRO A N 1
ATOM 650 C CA . PRO A 1 82 ? 1.982 2.285 14.841 1.00 88.75 82 PRO A CA 1
ATOM 651 C C . PRO A 1 82 ? 1.808 1.923 13.367 1.00 88.75 82 PRO A C 1
ATOM 653 O O . PRO A 1 82 ? 1.960 2.768 12.489 1.00 88.75 82 PRO A O 1
ATOM 656 N N . ASN A 1 83 ? 1.544 0.647 13.103 1.00 89.50 83 ASN A N 1
ATOM 657 C CA . ASN A 1 83 ? 1.304 0.133 11.767 1.00 89.50 83 ASN A CA 1
ATOM 658 C C . ASN A 1 83 ? 0.412 -1.112 11.837 1.00 89.50 83 ASN A C 1
ATOM 660 O O . ASN A 1 83 ? 0.482 -1.881 12.801 1.00 89.50 83 ASN A O 1
ATOM 664 N N . ALA A 1 84 ? -0.397 -1.327 10.810 1.00 90.94 84 ALA A N 1
ATOM 665 C CA . ALA A 1 84 ? -1.133 -2.558 10.601 1.00 90.94 84 ALA A CA 1
ATOM 666 C C . ALA A 1 84 ? -1.084 -2.897 9.115 1.00 90.94 84 ALA A C 1
ATOM 668 O O . ALA A 1 84 ? -1.224 -2.021 8.273 1.00 90.94 84 ALA A O 1
ATOM 669 N N . PHE A 1 85 ? -0.848 -4.161 8.801 1.00 90.25 85 PHE A N 1
ATOM 670 C CA . PHE A 1 85 ? -0.758 -4.633 7.428 1.00 90.25 85 PHE A CA 1
ATOM 671 C C . PHE A 1 85 ? -1.049 -6.124 7.394 1.00 90.25 85 PHE A C 1
ATOM 673 O O . PHE A 1 85 ? -0.971 -6.832 8.400 1.00 90.25 85 PHE A O 1
ATOM 680 N N . VAL A 1 86 ? -1.358 -6.626 6.213 1.00 89.50 86 VAL A N 1
ATOM 681 C CA . VAL A 1 86 ? -1.518 -8.061 5.985 1.00 89.50 86 VAL A CA 1
ATOM 682 C C . VAL A 1 86 ? -0.253 -8.594 5.309 1.00 89.50 86 VAL A C 1
ATOM 684 O O . VAL A 1 86 ? 0.426 -7.891 4.561 1.00 89.50 86 VAL A O 1
ATOM 687 N N . ILE A 1 87 ? 0.097 -9.839 5.604 1.00 87.25 87 ILE A N 1
ATOM 688 C CA . ILE A 1 87 ? 1.211 -10.562 4.983 1.00 87.25 87 ILE A CA 1
ATOM 689 C C . ILE A 1 87 ? 0.737 -11.898 4.439 1.00 87.25 87 ILE A C 1
ATOM 691 O O . ILE A 1 87 ? -0.306 -12.393 4.848 1.00 87.25 87 ILE A O 1
ATOM 695 N N . GLY A 1 88 ? 1.540 -12.516 3.576 1.00 83.00 88 GLY A N 1
ATOM 696 C CA . GLY A 1 88 ? 1.262 -13.840 3.023 1.00 83.00 88 GLY A CA 1
ATOM 697 C C . GLY A 1 88 ? 0.475 -13.795 1.714 1.00 83.00 88 GLY A C 1
ATOM 698 O O . GLY A 1 88 ? 0.109 -12.734 1.207 1.00 83.00 88 GLY A O 1
ATOM 699 N N . TRP A 1 89 ? 0.237 -14.974 1.140 1.00 76.12 89 TRP A N 1
ATOM 700 C CA . TRP A 1 89 ? -0.305 -15.119 -0.211 1.00 76.12 89 TRP A CA 1
ATOM 701 C C . TRP A 1 89 ? -1.488 -16.082 -0.225 1.00 76.12 89 TRP A C 1
ATOM 703 O O . TRP A 1 89 ? -1.485 -17.108 0.449 1.00 76.12 89 TRP A O 1
ATOM 713 N N . GLY A 1 90 ? -2.511 -15.768 -1.021 1.00 75.56 90 GLY A N 1
ATOM 714 C CA . GLY A 1 90 ? -3.693 -16.620 -1.157 1.00 75.56 90 GLY A CA 1
ATOM 715 C C . GLY A 1 90 ? -4.339 -16.951 0.193 1.00 75.56 90 GLY A C 1
ATOM 716 O O . GLY A 1 90 ? -4.894 -16.073 0.847 1.00 75.56 90 GLY A O 1
ATOM 717 N N . ARG A 1 91 ? -4.268 -18.224 0.593 1.00 75.06 91 ARG A N 1
ATOM 718 C CA . ARG A 1 91 ? -4.868 -18.745 1.832 1.00 75.06 91 ARG A CA 1
ATOM 719 C C . ARG A 1 91 ? -3.974 -18.640 3.070 1.00 75.06 91 ARG A C 1
ATOM 721 O O . ARG A 1 91 ? -4.481 -18.833 4.164 1.00 75.06 91 ARG A O 1
ATOM 728 N N . THR A 1 92 ? -2.688 -18.319 2.930 1.00 81.75 92 THR A N 1
ATOM 729 C CA . THR A 1 92 ? -1.734 -18.218 4.056 1.00 81.75 92 THR A CA 1
ATOM 730 C C . THR A 1 92 ? -1.595 -16.792 4.589 1.00 81.75 92 THR A C 1
ATOM 732 O O . THR A 1 92 ? -0.560 -16.416 5.137 1.00 81.75 92 THR A O 1
ATOM 735 N N . ARG A 1 93 ? -2.612 -15.957 4.354 1.00 87.06 93 ARG A N 1
ATOM 736 C CA . ARG A 1 93 ? -2.570 -14.542 4.714 1.00 87.06 93 ARG A CA 1
ATOM 737 C C . ARG A 1 93 ? -2.770 -14.358 6.207 1.00 87.06 93 ARG A C 1
ATOM 739 O O . ARG A 1 93 ? -3.675 -14.964 6.755 1.00 87.06 93 ARG A O 1
ATOM 746 N N . SER A 1 94 ? -2.025 -13.456 6.826 1.00 91.00 94 SER A N 1
ATOM 747 C CA . SER A 1 94 ? -2.158 -13.105 8.242 1.00 91.00 94 SER A CA 1
ATOM 748 C C . SER A 1 94 ? -2.248 -11.596 8.404 1.00 91.00 94 SER A C 1
ATOM 750 O O . SER A 1 94 ? -1.546 -10.865 7.709 1.00 91.00 94 SER A O 1
ATOM 752 N N . ILE A 1 95 ? -3.081 -11.134 9.333 1.00 93.31 95 ILE A N 1
ATOM 753 C CA . ILE A 1 95 ? -3.113 -9.727 9.747 1.00 93.31 95 ILE A CA 1
ATOM 754 C C . ILE A 1 95 ? -2.040 -9.523 10.816 1.00 93.31 95 ILE A C 1
ATOM 756 O O . ILE A 1 95 ? -1.970 -10.289 11.776 1.00 93.31 95 ILE A O 1
ATOM 760 N N . CYS A 1 96 ? -1.242 -8.474 10.671 1.00 93.44 96 CYS A N 1
ATOM 761 C CA . CYS A 1 96 ? -0.232 -8.055 11.629 1.00 93.44 96 CYS A CA 1
ATOM 762 C C . CYS A 1 96 ? -0.560 -6.646 12.130 1.00 93.44 96 CYS A C 1
ATOM 764 O O . CYS A 1 96 ? -0.701 -5.723 11.331 1.00 93.44 96 CYS A O 1
ATOM 766 N N . ILE A 1 97 ? -0.654 -6.471 13.446 1.00 94.75 97 ILE A N 1
ATOM 767 C CA . ILE A 1 97 ? -0.982 -5.202 14.103 1.00 94.75 97 ILE A CA 1
ATOM 768 C C . ILE A 1 97 ? 0.143 -4.872 15.082 1.00 94.75 97 ILE A C 1
ATOM 770 O O . ILE A 1 97 ? 0.436 -5.655 15.979 1.00 94.75 97 ILE A O 1
ATOM 774 N N . ALA A 1 98 ? 0.795 -3.722 14.947 1.00 93.62 98 ALA A N 1
ATOM 775 C CA . ALA A 1 98 ? 1.771 -3.272 15.937 1.00 93.62 98 ALA A CA 1
ATOM 776 C C . ALA A 1 98 ? 1.104 -3.066 17.307 1.00 93.62 98 ALA A C 1
ATOM 778 O O . ALA A 1 98 ? 0.026 -2.481 17.379 1.00 93.62 98 ALA A O 1
ATOM 779 N N . HIS A 1 99 ? 1.757 -3.457 18.406 1.00 93.06 99 HIS A N 1
ATOM 780 C CA . HIS A 1 99 ? 1.229 -3.209 19.761 1.00 93.06 99 HIS A CA 1
ATOM 781 C C . HIS A 1 99 ? 0.892 -1.725 19.998 1.00 93.06 99 HIS A C 1
ATOM 783 O O . HIS A 1 99 ? -0.133 -1.400 20.588 1.00 93.06 99 HIS A O 1
ATOM 789 N N . THR A 1 100 ? 1.689 -0.812 19.436 1.00 92.38 100 THR A N 1
ATOM 790 C CA . THR A 1 100 ? 1.458 0.634 19.525 1.00 92.38 100 THR A CA 1
ATOM 791 C C . THR A 1 100 ? 0.214 1.120 18.779 1.00 92.38 100 THR A C 1
ATOM 793 O O . THR A 1 100 ? -0.266 2.212 19.081 1.00 92.38 100 THR A O 1
ATOM 796 N N . MET A 1 101 ? -0.339 0.341 17.839 1.00 93.50 101 MET A N 1
ATOM 797 C CA . MET A 1 101 ? -1.661 0.623 17.264 1.00 93.50 101 MET A CA 1
ATOM 798 C C . MET A 1 101 ? -2.758 0.383 18.294 1.00 93.50 101 MET A C 1
ATOM 800 O O . MET A 1 101 ? -3.616 1.242 18.466 1.00 93.50 101 MET A O 1
ATOM 804 N N . LEU A 1 102 ? -2.693 -0.740 19.016 1.00 93.00 102 LEU A N 1
ATOM 805 C CA . LEU A 1 102 ? -3.672 -1.091 20.049 1.00 93.00 102 LEU A CA 1
ATOM 806 C C . LEU A 1 102 ? -3.671 -0.087 21.213 1.00 93.00 102 LEU A C 1
ATOM 808 O O . LEU A 1 102 ? -4.705 0.151 21.821 1.00 93.00 102 LEU A O 1
ATOM 812 N N . GLU A 1 103 ? -2.522 0.532 21.498 1.00 92.88 103 GLU A N 1
ATOM 813 C CA . GLU A 1 103 ? -2.389 1.567 22.533 1.00 92.88 103 GLU A CA 1
ATOM 814 C C . GLU A 1 103 ? -2.990 2.927 22.142 1.00 92.88 103 GLU A C 1
ATOM 816 O O . GLU A 1 103 ? -3.365 3.710 23.012 1.00 92.88 103 GLU A O 1
ATOM 821 N N . ARG A 1 104 ? -2.991 3.272 20.847 1.00 92.88 104 ARG A N 1
ATOM 822 C CA . ARG A 1 104 ? -3.214 4.657 20.374 1.00 92.88 104 ARG A CA 1
ATOM 823 C C . ARG A 1 104 ? -4.485 4.836 19.547 1.00 92.88 104 ARG A C 1
ATOM 825 O O . ARG A 1 104 ? -4.954 5.969 19.382 1.00 92.88 104 ARG A O 1
ATOM 832 N N . PHE A 1 105 ? -5.013 3.746 19.005 1.00 95.56 105 PHE A N 1
ATOM 833 C CA . PHE A 1 105 ? -6.161 3.750 18.112 1.00 95.56 105 PHE A CA 1
ATOM 834 C C . PHE A 1 105 ? -7.340 3.019 18.751 1.00 95.56 105 PHE A C 1
ATOM 836 O O . PHE A 1 105 ? -7.174 2.005 19.425 1.00 95.56 105 PHE A O 1
ATOM 843 N N . SER A 1 106 ? -8.541 3.552 18.546 1.00 95.25 106 SER A N 1
ATOM 844 C CA . SER A 1 106 ? -9.775 2.921 18.998 1.00 95.25 106 SER A CA 1
ATOM 845 C C . SER A 1 106 ? -10.099 1.685 18.146 1.00 95.25 106 SER A C 1
ATOM 847 O O . SER A 1 106 ? -9.626 1.572 17.010 1.00 95.25 106 SER A O 1
ATOM 849 N N . PRO A 1 107 ? -10.957 0.770 18.632 1.00 93.62 107 PRO A N 1
ATOM 850 C CA . PRO A 1 107 ? -11.409 -0.371 17.837 1.00 93.62 107 PRO A CA 1
ATOM 851 C C . PRO A 1 107 ? -12.042 0.025 16.494 1.00 93.62 107 PRO A C 1
ATOM 853 O O . PRO A 1 107 ? -11.901 -0.701 15.513 1.00 93.62 107 PRO A O 1
ATOM 856 N N . ASP A 1 108 ? -12.717 1.178 16.427 1.00 95.44 108 ASP A N 1
ATOM 857 C CA . ASP A 1 108 ? -13.295 1.706 15.185 1.00 95.44 108 ASP A CA 1
ATOM 858 C C . ASP A 1 108 ? -12.225 2.171 14.196 1.00 95.44 108 ASP A C 1
ATOM 860 O O . ASP A 1 108 ? -12.334 1.906 13.001 1.00 95.44 108 ASP A O 1
ATOM 864 N N . GLU A 1 109 ? -11.183 2.840 14.687 1.00 96.19 109 GLU A N 1
ATOM 865 C CA . GLU A 1 109 ? -10.057 3.287 13.866 1.00 96.19 109 GLU A CA 1
ATOM 866 C C . GLU A 1 109 ? -9.259 2.092 13.327 1.00 96.19 109 GLU A C 1
ATOM 868 O O . GLU A 1 109 ? -8.946 2.039 12.139 1.00 96.19 109 GLU A O 1
ATOM 873 N N . ILE A 1 110 ? -8.998 1.085 14.168 1.00 95.38 110 ILE A N 1
ATOM 874 C CA . ILE A 1 110 ? -8.307 -0.144 13.754 1.00 95.38 110 ILE A CA 1
ATOM 875 C C . ILE A 1 110 ? -9.124 -0.902 12.700 1.00 95.38 110 ILE A C 1
ATOM 877 O O . ILE A 1 110 ? -8.554 -1.387 11.723 1.00 95.38 110 ILE A O 1
ATOM 881 N N . GLU A 1 111 ? -10.448 -0.990 12.858 1.00 94.88 111 GLU A N 1
ATOM 882 C CA . GLU A 1 111 ? -11.317 -1.633 11.865 1.00 94.88 111 GLU A CA 1
ATOM 883 C C . GLU A 1 111 ? -11.264 -0.915 10.511 1.00 94.88 111 GLU A C 1
ATOM 885 O O . GLU A 1 111 ? -11.180 -1.580 9.482 1.00 94.88 111 GLU A O 1
ATOM 890 N N . VAL A 1 112 ? -11.255 0.423 10.494 1.00 95.62 112 VAL A N 1
ATOM 891 C CA . VAL A 1 112 ? -11.125 1.204 9.252 1.00 95.62 112 VAL A CA 1
ATOM 892 C C . VAL A 1 112 ? -9.782 0.956 8.568 1.00 95.62 112 VAL A C 1
ATOM 894 O O . VAL A 1 112 ? -9.746 0.736 7.358 1.00 95.62 112 VAL A O 1
ATOM 897 N N . ILE A 1 113 ? -8.685 0.950 9.328 1.00 95.44 113 ILE A N 1
ATOM 898 C CA . ILE A 1 113 ? -7.342 0.684 8.791 1.00 95.44 113 ILE A CA 1
ATOM 899 C C . ILE A 1 113 ? -7.286 -0.717 8.194 1.00 95.44 113 ILE A C 1
ATOM 901 O O . ILE A 1 113 ? -6.816 -0.900 7.078 1.00 95.44 113 ILE A O 1
ATOM 905 N N . LEU A 1 114 ? -7.824 -1.714 8.895 1.00 95.06 114 LEU A N 1
ATOM 906 C CA . LEU A 1 114 ? -7.829 -3.080 8.390 1.00 95.06 114 LEU A CA 1
ATOM 907 C C . LEU A 1 114 ? -8.784 -3.272 7.213 1.00 95.06 114 LEU A C 1
ATOM 909 O O . LEU A 1 114 ? -8.474 -4.060 6.326 1.00 95.06 114 LEU A O 1
ATOM 913 N N . ALA A 1 115 ? -9.894 -2.537 7.141 1.00 95.19 115 ALA A N 1
ATOM 914 C CA . ALA A 1 115 ? -10.742 -2.519 5.953 1.00 95.19 115 ALA A CA 1
ATOM 915 C C . ALA A 1 115 ? -10.000 -1.951 4.732 1.00 95.19 115 ALA A C 1
ATOM 917 O O . ALA A 1 115 ? -10.129 -2.508 3.641 1.00 95.19 115 ALA A O 1
ATOM 918 N N . HIS A 1 116 ? -9.189 -0.904 4.918 1.00 95.94 116 HIS A N 1
ATOM 919 C CA . HIS A 1 116 ? -8.313 -0.356 3.877 1.00 95.94 116 HIS A CA 1
ATOM 920 C C . HIS A 1 116 ? -7.257 -1.383 3.444 1.00 95.94 116 HIS A C 1
ATOM 922 O O . HIS A 1 116 ? -7.162 -1.708 2.262 1.00 95.94 116 HIS A O 1
ATOM 928 N N . GLU A 1 117 ? -6.532 -1.980 4.393 1.00 93.75 117 GLU A N 1
ATOM 929 C CA . GLU A 1 117 ? -5.532 -3.008 4.090 1.00 93.75 117 GLU A CA 1
ATOM 930 C C . GLU A 1 117 ? -6.156 -4.199 3.352 1.00 93.75 117 GLU A C 1
ATOM 932 O O . GLU A 1 117 ? -5.624 -4.652 2.341 1.00 93.75 117 GLU A O 1
ATOM 937 N N . LEU A 1 118 ? -7.323 -4.681 3.800 1.00 93.25 118 LEU A N 1
ATOM 938 C CA . LEU A 1 118 ? -8.064 -5.768 3.154 1.00 93.25 118 LEU A CA 1
ATOM 939 C C . LEU A 1 118 ? -8.546 -5.399 1.745 1.00 93.25 118 LEU A C 1
ATOM 941 O O . LEU A 1 118 ? -8.591 -6.284 0.887 1.00 93.25 118 LEU A O 1
ATOM 945 N N . ALA A 1 119 ? -8.839 -4.125 1.467 1.00 94.50 119 ALA A N 1
ATOM 946 C CA . ALA A 1 119 ? -9.217 -3.667 0.131 1.00 94.50 119 ALA A CA 1
ATOM 947 C C . ALA A 1 119 ? -8.131 -3.989 -0.904 1.00 94.50 119 ALA A C 1
ATOM 949 O O . ALA A 1 119 ? -8.443 -4.500 -1.981 1.00 94.50 119 ALA A O 1
ATOM 950 N N . HIS A 1 120 ? -6.853 -3.798 -0.563 1.00 93.00 120 HIS A N 1
ATOM 951 C CA . HIS A 1 120 ? -5.744 -4.150 -1.454 1.00 93.00 120 HIS A CA 1
ATOM 952 C C . HIS A 1 120 ? -5.701 -5.643 -1.792 1.00 93.00 120 HIS A C 1
ATOM 954 O O . HIS A 1 120 ? -5.316 -6.027 -2.901 1.00 93.00 120 HIS A O 1
ATOM 960 N N . TYR A 1 121 ? -6.141 -6.507 -0.873 1.00 89.56 121 TYR A N 1
ATOM 961 C CA . TYR A 1 121 ? -6.236 -7.946 -1.126 1.00 89.56 121 TYR A CA 1
ATOM 962 C C . TYR A 1 121 ? -7.437 -8.302 -1.977 1.00 89.56 121 TYR A C 1
ATOM 964 O O . TYR A 1 121 ? -7.285 -9.077 -2.923 1.00 89.56 121 TYR A O 1
ATOM 972 N N . VAL A 1 122 ? -8.604 -7.743 -1.655 1.00 91.75 122 VAL A N 1
ATOM 973 C CA . VAL A 1 122 ? -9.841 -7.954 -2.415 1.00 91.75 122 VAL A CA 1
ATOM 974 C C . VAL A 1 122 ? -9.643 -7.516 -3.865 1.00 91.75 122 VAL A C 1
ATOM 976 O O . VAL A 1 122 ? -10.012 -8.234 -4.791 1.00 91.75 122 VAL A O 1
ATOM 979 N N . HIS A 1 123 ? -8.973 -6.386 -4.081 1.00 92.88 123 HIS A N 1
ATOM 980 C CA . HIS A 1 123 ? -8.669 -5.882 -5.413 1.00 92.88 123 HIS A CA 1
ATOM 981 C C . HIS A 1 123 ? -7.429 -6.518 -6.053 1.00 92.88 123 HIS A C 1
ATOM 983 O O . HIS A 1 123 ? -7.166 -6.239 -7.221 1.00 92.88 123 HIS A O 1
ATOM 989 N N . ALA A 1 124 ? -6.684 -7.378 -5.354 1.00 91.38 124 ALA A N 1
ATOM 990 C CA . ALA A 1 124 ? -5.419 -7.948 -5.823 1.00 91.38 124 ALA A CA 1
ATOM 991 C C . ALA A 1 124 ? -4.405 -6.881 -6.292 1.00 91.38 124 ALA A C 1
ATOM 993 O O . ALA A 1 124 ? -3.679 -7.085 -7.271 1.00 91.38 124 ALA A O 1
ATOM 994 N N . ASP A 1 125 ? -4.345 -5.746 -5.592 1.00 92.19 125 ASP A N 1
ATOM 995 C CA . ASP A 1 125 ? -3.553 -4.582 -5.994 1.00 92.19 125 ASP A CA 1
ATOM 996 C C . ASP A 1 125 ? -2.061 -4.904 -6.074 1.00 92.19 125 ASP A C 1
ATOM 998 O O . ASP A 1 125 ? -1.404 -4.465 -7.009 1.00 92.19 125 ASP A O 1
ATOM 1002 N N . ALA A 1 126 ? -1.537 -5.760 -5.190 1.00 88.56 126 ALA A N 1
ATOM 1003 C CA . ALA A 1 126 ? -0.145 -6.210 -5.258 1.00 88.56 126 ALA A CA 1
ATOM 1004 C C . ALA A 1 126 ? 0.193 -6.884 -6.603 1.00 88.56 126 ALA A C 1
ATOM 1006 O O . ALA A 1 126 ? 1.209 -6.564 -7.220 1.00 88.56 126 ALA A O 1
ATOM 1007 N N . TRP A 1 127 ? -0.672 -7.779 -7.094 1.00 89.25 127 TRP A N 1
ATOM 1008 C CA . TRP A 1 127 ? -0.469 -8.452 -8.380 1.00 89.25 127 TRP A CA 1
ATOM 1009 C C . TRP A 1 127 ? -0.645 -7.492 -9.548 1.00 89.25 127 TRP A C 1
ATOM 1011 O O . TRP A 1 127 ? 0.204 -7.447 -10.436 1.00 89.25 127 TRP A O 1
ATOM 1021 N N . LYS A 1 128 ? -1.711 -6.684 -9.528 1.00 93.00 128 LYS A N 1
ATOM 1022 C CA . LYS A 1 128 ? -1.944 -5.664 -10.557 1.00 93.00 128 LYS A CA 1
ATOM 1023 C C . LYS A 1 128 ? -0.766 -4.703 -10.658 1.00 93.00 128 LYS A C 1
ATOM 1025 O O . LYS A 1 128 ? -0.351 -4.370 -11.759 1.00 93.00 128 LYS A O 1
ATOM 1030 N N . TYR A 1 129 ? -0.203 -4.310 -9.522 1.00 91.50 129 TYR A N 1
ATOM 1031 C CA . TYR A 1 129 ? 0.943 -3.424 -9.443 1.00 91.50 129 TYR A CA 1
ATOM 1032 C C . TYR A 1 129 ? 2.213 -4.073 -10.013 1.00 91.50 129 TYR A C 1
ATOM 1034 O O . TYR A 1 129 ? 2.916 -3.425 -10.786 1.00 91.50 129 TYR A O 1
ATOM 1042 N N . VAL A 1 130 ? 2.479 -5.351 -9.711 1.00 90.12 130 VAL A N 1
ATOM 1043 C CA . VAL A 1 130 ? 3.594 -6.110 -10.310 1.00 90.12 130 VAL A CA 1
ATOM 1044 C C . VAL A 1 130 ? 3.448 -6.191 -11.833 1.00 90.12 130 VAL A C 1
ATOM 1046 O O . VAL A 1 130 ? 4.367 -5.802 -12.549 1.00 90.12 130 VAL A O 1
ATOM 1049 N N . PHE A 1 131 ? 2.286 -6.605 -12.348 1.00 91.44 131 PHE A N 1
ATOM 1050 C CA . PHE A 1 131 ? 2.072 -6.720 -13.796 1.00 91.44 131 PHE A CA 1
ATOM 1051 C C . PHE A 1 131 ? 2.076 -5.365 -14.511 1.00 91.44 131 PHE A C 1
ATOM 1053 O O . PHE A 1 131 ? 2.685 -5.236 -15.573 1.00 91.44 131 PHE A O 1
ATOM 1060 N N . ALA A 1 132 ? 1.449 -4.340 -13.927 1.00 93.19 132 ALA A N 1
ATOM 1061 C CA . ALA A 1 132 ? 1.465 -2.985 -14.471 1.00 93.19 132 ALA A CA 1
ATOM 1062 C C . ALA A 1 132 ? 2.895 -2.442 -14.539 1.00 93.19 132 ALA A C 1
ATOM 1064 O O . ALA A 1 132 ? 3.300 -1.908 -15.569 1.00 93.19 132 ALA A O 1
ATOM 1065 N N . ARG A 1 133 ? 3.691 -2.644 -13.483 1.00 91.69 133 ARG A N 1
ATOM 1066 C CA . ARG A 1 133 ? 5.102 -2.259 -13.458 1.00 91.69 133 ARG A CA 1
ATOM 1067 C C . ARG A 1 133 ? 5.899 -2.977 -14.542 1.00 91.69 133 ARG A C 1
ATOM 1069 O O . ARG A 1 133 ? 6.654 -2.317 -15.248 1.00 91.69 133 ARG A O 1
ATOM 1076 N N . THR A 1 134 ? 5.721 -4.288 -14.713 1.00 90.62 134 THR A N 1
ATOM 1077 C CA . THR A 1 134 ? 6.374 -5.039 -15.796 1.00 90.62 134 THR A CA 1
ATOM 1078 C C . THR A 1 134 ? 5.988 -4.487 -17.169 1.00 90.62 134 THR A C 1
ATOM 1080 O O . THR A 1 134 ? 6.873 -4.241 -17.984 1.00 90.62 134 THR A O 1
ATOM 1083 N N . GLY A 1 135 ? 4.704 -4.204 -17.408 1.00 91.50 135 GLY A N 1
ATOM 1084 C CA . GLY A 1 135 ? 4.234 -3.610 -18.665 1.00 91.50 135 GLY A CA 1
ATOM 1085 C C . GLY A 1 135 ? 4.818 -2.219 -18.931 1.00 91.50 135 GLY A C 1
ATOM 1086 O O . GLY A 1 135 ? 5.296 -1.947 -20.031 1.00 91.50 135 GLY A O 1
ATOM 1087 N N . VAL A 1 136 ? 4.863 -1.354 -17.912 1.00 91.50 136 VAL A N 1
ATOM 1088 C CA . VAL A 1 136 ? 5.496 -0.028 -18.009 1.00 91.50 136 VAL A CA 1
ATOM 1089 C C . VAL A 1 136 ? 6.985 -0.159 -18.314 1.00 91.50 136 VAL A C 1
ATOM 1091 O O . VAL A 1 136 ? 7.484 0.542 -19.190 1.00 91.50 136 VAL A O 1
ATOM 1094 N N . ARG A 1 137 ? 7.696 -1.079 -17.655 1.00 87.94 137 ARG A N 1
ATOM 1095 C CA . ARG A 1 137 ? 9.115 -1.321 -17.939 1.00 87.94 137 ARG A CA 1
ATOM 1096 C C . ARG A 1 137 ? 9.332 -1.819 -19.363 1.00 87.94 137 ARG A C 1
ATOM 1098 O O . ARG A 1 137 ? 10.215 -1.300 -20.033 1.00 87.94 137 ARG A O 1
ATOM 1105 N N . MET A 1 138 ? 8.505 -2.743 -19.858 1.00 87.56 138 MET A N 1
ATOM 1106 C CA . MET A 1 138 ? 8.558 -3.180 -21.259 1.00 87.56 138 MET A CA 1
ATOM 1107 C C . MET A 1 138 ? 8.362 -2.011 -22.227 1.00 87.56 138 MET A C 1
ATOM 1109 O O . MET A 1 138 ? 9.115 -1.893 -23.190 1.00 87.56 138 MET A O 1
ATOM 1113 N N . MET A 1 139 ? 7.403 -1.122 -21.956 1.00 88.62 139 MET A N 1
ATOM 1114 C CA . MET A 1 139 ? 7.180 0.083 -22.760 1.00 88.62 139 MET A CA 1
ATOM 1115 C C . MET A 1 139 ? 8.396 1.018 -22.727 1.00 88.62 139 MET A C 1
ATOM 1117 O O . MET A 1 139 ? 8.840 1.474 -23.775 1.00 88.62 139 MET A O 1
ATOM 1121 N N . VAL A 1 140 ? 8.965 1.268 -21.544 1.00 86.31 140 VAL A N 1
ATOM 1122 C CA . VAL A 1 140 ? 10.156 2.113 -21.375 1.00 86.31 140 VAL A CA 1
ATOM 1123 C C . VAL A 1 140 ? 11.364 1.509 -22.092 1.00 86.31 140 VAL A C 1
ATOM 1125 O O . VAL A 1 140 ? 12.040 2.220 -22.826 1.00 86.31 140 VAL A O 1
ATOM 1128 N N . TYR A 1 141 ? 11.614 0.206 -21.945 1.00 81.00 141 TYR A N 1
ATOM 1129 C CA . TYR A 1 141 ? 12.693 -0.481 -22.657 1.00 81.00 141 TYR A CA 1
ATOM 1130 C C . TYR A 1 141 ? 12.493 -0.463 -24.161 1.00 81.00 141 TYR A C 1
ATOM 1132 O O . TYR A 1 141 ? 13.456 -0.238 -24.879 1.00 81.00 141 TYR A O 1
ATOM 1140 N N . SER A 1 142 ? 11.259 -0.630 -24.635 1.00 82.19 142 SER A N 1
ATOM 1141 C CA . SER A 1 142 ? 10.957 -0.566 -26.065 1.00 82.19 142 SER A CA 1
ATOM 1142 C C . SER A 1 142 ? 11.180 0.835 -26.625 1.00 82.19 142 SER A C 1
ATOM 1144 O O . SER A 1 142 ? 11.819 0.982 -27.658 1.00 82.19 142 SER A O 1
ATOM 1146 N N . LEU A 1 143 ? 10.725 1.877 -25.923 1.00 82.62 143 LEU A N 1
ATOM 1147 C CA . LEU A 1 143 ? 10.953 3.264 -26.328 1.00 82.62 143 LEU A CA 1
ATOM 1148 C C . LEU A 1 143 ? 12.444 3.595 -26.361 1.00 82.62 143 LEU A C 1
ATOM 1150 O O . LEU A 1 143 ? 12.934 4.189 -27.315 1.00 82.62 143 LEU A O 1
ATOM 1154 N N . LEU A 1 144 ? 13.170 3.192 -25.324 1.00 76.12 144 LEU A N 1
ATOM 1155 C CA . LEU A 1 144 ? 14.600 3.420 -25.254 1.00 76.12 144 LEU A CA 1
ATOM 1156 C C . LEU A 1 144 ? 15.365 2.617 -26.318 1.00 76.12 144 LEU A C 1
ATOM 1158 O O . LEU A 1 144 ? 16.317 3.132 -26.888 1.00 76.12 144 LEU A O 1
ATOM 1162 N N . ALA A 1 145 ? 14.938 1.391 -26.624 1.00 73.88 145 ALA A N 1
ATOM 1163 C CA . ALA A 1 145 ? 15.490 0.591 -27.711 1.00 73.88 145 ALA A CA 1
ATOM 1164 C C . ALA A 1 145 ? 15.260 1.232 -29.081 1.00 73.88 145 ALA A C 1
ATOM 1166 O O . ALA A 1 145 ? 16.133 1.131 -29.926 1.00 73.88 145 ALA A O 1
ATOM 1167 N N . LEU A 1 146 ? 14.121 1.898 -29.299 1.00 75.25 146 LEU A N 1
ATOM 1168 C CA . LEU A 1 146 ? 13.860 2.656 -30.526 1.00 75.25 146 LEU A CA 1
ATOM 1169 C C . LEU A 1 146 ? 14.750 3.900 -30.608 1.00 75.25 146 LEU A C 1
ATOM 1171 O O . LEU A 1 146 ? 15.379 4.129 -31.634 1.00 75.25 146 LEU A O 1
ATOM 1175 N N . LEU A 1 147 ? 14.873 4.650 -29.507 1.00 71.00 147 LEU A N 1
ATOM 1176 C CA . LEU A 1 147 ? 15.763 5.815 -29.424 1.00 71.00 147 LEU A CA 1
ATOM 1177 C C . LEU A 1 147 ? 17.230 5.441 -29.655 1.00 71.00 147 LEU A C 1
ATOM 1179 O O . LEU A 1 147 ? 17.965 6.205 -30.264 1.00 71.00 147 LEU A O 1
ATOM 1183 N N . LEU A 1 148 ? 17.651 4.273 -29.165 1.00 65.25 148 LEU A N 1
ATOM 1184 C CA . LEU A 1 148 ? 18.982 3.721 -29.408 1.00 65.25 148 LEU A CA 1
ATOM 1185 C C . LEU A 1 148 ? 19.071 2.937 -30.728 1.00 65.25 148 LEU A C 1
ATOM 1187 O O . LEU A 1 148 ? 20.168 2.639 -31.174 1.00 65.25 148 LEU A O 1
ATOM 1191 N N . GLY A 1 149 ? 17.939 2.597 -31.339 1.00 57.31 149 GLY A N 1
ATOM 1192 C CA . GLY A 1 149 ? 17.799 1.847 -32.586 1.00 57.31 149 GLY A CA 1
ATOM 1193 C C . GLY A 1 149 ? 18.282 2.658 -33.780 1.00 57.31 149 GLY A C 1
ATOM 1194 O O . GLY A 1 149 ? 19.084 2.177 -34.574 1.00 57.31 149 GLY A O 1
ATOM 1195 N N . ASP A 1 150 ? 17.896 3.934 -33.820 1.00 52.25 150 ASP A N 1
ATOM 1196 C CA . ASP A 1 150 ? 18.465 4.938 -34.734 1.00 52.25 150 ASP A CA 1
ATOM 1197 C C . ASP A 1 150 ? 19.936 5.257 -34.412 1.00 52.25 150 ASP A C 1
ATOM 1199 O O . ASP A 1 150 ? 20.655 5.843 -35.216 1.00 52.25 150 ASP A O 1
ATOM 1203 N N . LEU A 1 151 ? 20.395 4.845 -33.229 1.00 46.53 151 LEU A N 1
ATOM 1204 C CA . LEU A 1 151 ? 21.770 4.945 -32.760 1.00 46.53 151 LEU A CA 1
ATOM 1205 C C . LEU A 1 151 ? 22.451 3.567 -32.756 1.00 46.53 151 LEU A C 1
ATOM 1207 O O . LEU A 1 151 ? 23.410 3.391 -32.020 1.00 46.53 151 LEU A O 1
ATOM 1211 N N . THR A 1 152 ? 21.981 2.567 -33.512 1.00 47.12 152 THR A N 1
ATOM 1212 C CA . THR A 1 152 ? 22.571 1.207 -33.501 1.00 47.12 152 THR A CA 1
ATOM 1213 C C . THR A 1 152 ? 24.022 1.169 -33.976 1.00 47.12 152 THR A C 1
ATOM 1215 O O . THR A 1 152 ? 24.752 0.248 -33.612 1.00 47.12 152 THR A O 1
ATOM 1218 N N . ASP A 1 153 ? 24.476 2.213 -34.664 1.00 49.50 153 ASP A N 1
ATOM 1219 C CA . ASP A 1 153 ? 25.892 2.442 -34.949 1.00 49.50 153 ASP A CA 1
ATOM 1220 C C . ASP A 1 153 ? 26.667 2.966 -33.721 1.00 49.50 153 ASP A C 1
ATOM 1222 O O . ASP A 1 153 ? 27.861 2.736 -33.578 1.00 49.50 153 ASP A O 1
ATOM 1226 N N . ILE A 1 154 ? 26.019 3.624 -32.764 1.00 49.06 154 ILE A N 1
ATOM 1227 C CA . ILE A 1 154 ? 26.677 4.303 -31.642 1.00 49.06 154 ILE A CA 1
ATOM 1228 C C . ILE A 1 154 ? 27.346 3.348 -30.639 1.00 49.06 154 ILE A C 1
ATOM 1230 O O . ILE A 1 154 ? 28.466 3.654 -30.250 1.00 49.06 154 ILE A O 1
ATOM 1234 N N . PRO A 1 155 ? 26.783 2.198 -30.216 1.00 47.56 155 PRO A N 1
ATOM 1235 C CA . PRO A 1 155 ? 27.511 1.267 -29.350 1.00 47.56 155 PRO A CA 1
ATOM 1236 C C . PRO A 1 155 ? 28.748 0.663 -30.024 1.00 47.56 155 PRO A C 1
ATOM 1238 O O . PRO A 1 155 ? 29.718 0.378 -29.334 1.00 47.56 155 PRO A O 1
ATOM 1241 N N . VAL A 1 156 ? 28.722 0.500 -31.353 1.00 46.81 156 VAL A N 1
ATOM 1242 C CA . VAL A 1 156 ? 29.865 0.023 -32.154 1.00 46.81 156 VAL A CA 1
ATOM 1243 C C . VAL A 1 156 ? 30.903 1.137 -32.364 1.00 46.81 156 VAL A C 1
ATOM 1245 O O . VAL A 1 156 ? 32.084 0.846 -32.510 1.00 46.81 156 VAL A O 1
ATOM 1248 N N . TYR A 1 157 ? 30.486 2.408 -32.333 1.00 46.62 157 TYR A N 1
ATOM 1249 C CA . TYR 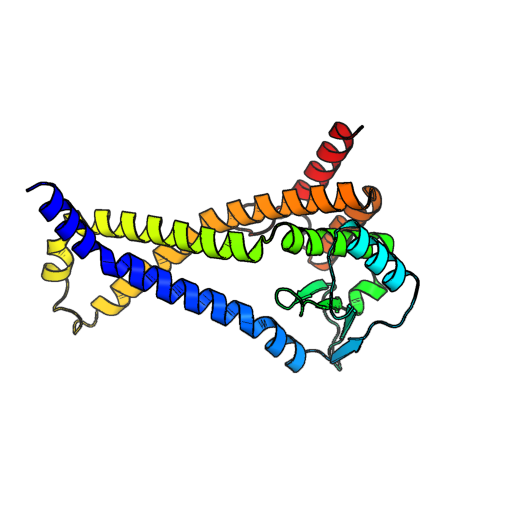A 1 157 ? 31.368 3.575 -32.467 1.00 46.62 157 TYR A CA 1
ATOM 1250 C C . TYR A 1 157 ? 31.860 4.176 -31.137 1.00 46.62 157 TYR A C 1
ATOM 1252 O O . TYR A 1 157 ? 32.856 4.898 -31.146 1.00 46.62 157 TYR A O 1
ATOM 1260 N N . LEU A 1 158 ? 31.184 3.932 -30.009 1.00 52.12 158 LEU A N 1
ATOM 1261 C CA . LEU A 1 158 ? 31.542 4.496 -28.699 1.00 52.12 158 LEU A CA 1
ATOM 1262 C C . LEU A 1 158 ? 32.319 3.535 -27.806 1.00 52.12 158 LEU A C 1
ATOM 1264 O O . LEU A 1 158 ? 33.040 4.024 -26.939 1.00 52.12 158 LEU A O 1
ATOM 1268 N N . PHE A 1 159 ? 32.160 2.218 -27.977 1.00 61.09 159 PHE A N 1
ATOM 1269 C CA . PHE A 1 159 ? 32.733 1.233 -27.063 1.00 61.09 159 PHE A CA 1
ATOM 1270 C C . PHE A 1 159 ? 33.306 0.019 -27.802 1.00 61.09 159 PHE A C 1
ATOM 1272 O O . PHE A 1 159 ? 32.665 -0.527 -28.701 1.00 61.09 159 PHE A O 1
ATOM 1279 N N . ASP A 1 160 ? 34.468 -0.472 -27.364 1.00 58.38 160 ASP A N 1
ATOM 1280 C CA . ASP A 1 160 ? 35.087 -1.719 -27.854 1.00 58.38 160 ASP A CA 1
ATOM 1281 C C . ASP A 1 160 ? 34.373 -2.967 -27.274 1.00 58.38 160 ASP A C 1
ATOM 1283 O O . ASP A 1 160 ? 34.948 -3.837 -26.607 1.00 58.38 160 ASP A O 1
ATOM 1287 N N . GLY A 1 161 ? 33.059 -3.046 -27.494 1.00 62.41 161 GLY A N 1
ATOM 1288 C CA . GLY A 1 161 ? 32.198 -4.147 -27.071 1.00 62.41 161 GLY A CA 1
ATOM 1289 C C . GLY A 1 161 ? 31.983 -4.256 -25.554 1.00 62.41 161 GLY A C 1
ATOM 1290 O O . GLY A 1 161 ? 32.126 -3.306 -24.786 1.00 62.41 161 GLY A O 1
ATOM 1291 N N . VAL A 1 162 ? 31.600 -5.455 -25.098 1.00 61.72 162 VAL A N 1
ATOM 1292 C CA . VAL A 1 162 ? 31.280 -5.735 -23.678 1.00 61.72 162 VAL A CA 1
ATOM 1293 C C . VAL A 1 162 ? 32.518 -5.650 -22.770 1.00 61.72 162 VAL A C 1
ATOM 1295 O O . VAL A 1 162 ? 32.387 -5.507 -21.558 1.00 61.72 162 VAL A O 1
ATOM 1298 N N . SER A 1 163 ? 33.714 -5.742 -23.358 1.00 66.25 163 SER A N 1
ATOM 1299 C CA . SER A 1 163 ? 35.011 -5.599 -22.688 1.00 66.25 163 SER A CA 1
ATOM 1300 C C . SER A 1 163 ? 35.392 -4.154 -22.379 1.00 66.25 163 SER A C 1
ATOM 1302 O O . SER A 1 163 ? 36.299 -3.936 -21.576 1.00 66.25 163 SER A O 1
ATOM 1304 N N . ASP A 1 164 ? 34.723 -3.177 -22.990 1.00 74.38 164 ASP A N 1
ATOM 1305 C CA . ASP A 1 164 ? 34.978 -1.776 -22.698 1.00 74.38 164 ASP A CA 1
ATOM 1306 C C . ASP A 1 164 ? 34.496 -1.418 -21.286 1.00 74.38 164 ASP A C 1
ATOM 1308 O O . ASP A 1 164 ? 33.342 -1.638 -20.901 1.00 74.38 164 ASP A O 1
ATOM 1312 N N . SER A 1 165 ? 35.400 -0.812 -20.518 1.00 78.38 165 SER A N 1
ATOM 1313 C CA . SER A 1 165 ? 35.138 -0.267 -19.188 1.00 78.38 165 SER A CA 1
ATOM 1314 C C . SER A 1 165 ? 33.925 0.671 -19.119 1.00 78.38 165 SER A C 1
ATOM 1316 O O . SER A 1 165 ? 33.295 0.766 -18.064 1.00 78.38 165 SER A O 1
ATOM 1318 N N . ALA A 1 166 ? 33.567 1.337 -20.220 1.00 74.06 166 ALA A N 1
ATOM 1319 C CA . ALA A 1 166 ? 32.475 2.299 -20.280 1.00 74.06 166 ALA A CA 1
ATOM 1320 C C . ALA A 1 166 ? 31.110 1.681 -20.660 1.00 74.06 166 ALA A C 1
ATOM 1322 O O . ALA A 1 166 ? 30.069 2.277 -20.360 1.00 74.06 166 ALA A O 1
ATOM 1323 N N . THR A 1 167 ? 31.082 0.445 -21.173 1.00 69.50 167 THR A N 1
ATOM 1324 C CA . THR A 1 167 ? 29.839 -0.280 -21.498 1.00 69.50 167 THR A CA 1
ATOM 1325 C C . THR A 1 167 ? 28.987 -0.548 -20.254 1.00 69.50 167 THR A C 1
ATOM 1327 O O . THR A 1 167 ? 27.772 -0.342 -20.263 1.00 69.50 167 THR A O 1
ATOM 1330 N N . MET A 1 168 ? 29.603 -0.957 -19.140 1.00 69.94 168 MET A N 1
ATOM 1331 C CA . MET A 1 168 ? 28.874 -1.254 -17.898 1.00 69.94 168 MET A CA 1
ATOM 1332 C C . MET A 1 168 ? 28.245 -0.006 -17.245 1.00 69.94 168 MET A C 1
ATOM 1334 O O . MET A 1 168 ? 27.049 -0.048 -16.941 1.00 69.94 168 MET A O 1
ATOM 1338 N N . PRO A 1 169 ? 28.967 1.121 -17.062 1.00 77.81 169 PRO A N 1
ATOM 1339 C CA . PRO A 1 169 ? 28.369 2.387 -16.633 1.00 77.81 169 PRO A CA 1
ATOM 1340 C C . PRO A 1 169 ? 27.222 2.859 -17.533 1.00 77.81 169 PRO A C 1
ATOM 1342 O O . PRO A 1 169 ? 26.202 3.331 -17.025 1.00 77.81 169 PRO A O 1
ATOM 1345 N N . PHE A 1 170 ? 27.346 2.693 -18.853 1.00 74.31 170 PHE A N 1
ATOM 1346 C CA . PHE A 1 170 ? 26.291 3.051 -19.799 1.00 74.31 170 PHE A CA 1
ATOM 1347 C C . PHE A 1 170 ? 25.022 2.208 -19.587 1.00 74.31 170 PHE A C 1
ATOM 1349 O O . PHE A 1 170 ? 23.939 2.767 -19.390 1.00 74.31 170 PHE A O 1
ATOM 1356 N N . LEU A 1 171 ? 25.144 0.878 -19.513 1.00 72.94 171 LEU A N 1
ATOM 1357 C CA . LEU A 1 171 ? 24.015 -0.020 -19.229 1.00 72.94 171 LEU A CA 1
ATOM 1358 C C . LEU A 1 171 ? 23.382 0.255 -17.855 1.00 72.94 171 LEU A C 1
ATOM 1360 O O . LEU A 1 171 ? 22.158 0.213 -17.706 1.00 72.94 171 LEU A O 1
ATOM 1364 N N . LEU A 1 172 ? 24.195 0.589 -16.851 1.00 77.00 172 LEU A N 1
ATOM 1365 C CA . LEU A 1 172 ? 23.698 0.972 -15.532 1.00 77.00 172 LEU A CA 1
ATOM 1366 C C . LEU A 1 172 ? 22.906 2.284 -15.588 1.00 77.00 172 LEU A C 1
ATOM 1368 O O . LEU A 1 172 ? 21.843 2.376 -14.974 1.00 77.00 172 LEU A O 1
ATOM 1372 N N . SER A 1 173 ? 23.371 3.279 -16.349 1.00 78.88 173 SER A N 1
ATOM 1373 C CA . SER A 1 173 ? 22.650 4.548 -16.521 1.00 78.88 173 SER A CA 1
ATOM 1374 C C . SER A 1 173 ? 21.259 4.330 -17.125 1.00 78.88 173 SER A C 1
ATOM 1376 O O . SER A 1 173 ? 20.279 4.927 -16.678 1.00 78.88 173 SER A O 1
ATOM 1378 N N . PHE A 1 174 ? 21.146 3.384 -18.058 1.00 74.88 174 PHE A N 1
ATOM 1379 C CA . PHE A 1 174 ? 19.890 2.984 -18.679 1.00 74.88 174 PH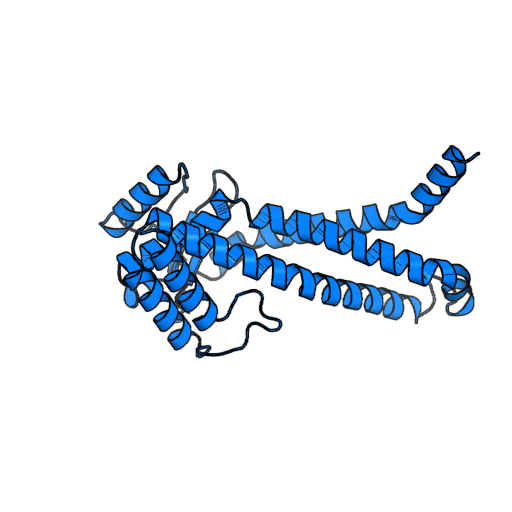E A CA 1
ATOM 1380 C C . PHE A 1 174 ? 18.942 2.301 -17.692 1.00 74.88 174 PHE A C 1
ATOM 1382 O O . PHE A 1 174 ? 17.746 2.604 -17.645 1.00 74.88 174 PHE A O 1
ATOM 1389 N N . PHE A 1 175 ? 19.476 1.402 -16.861 1.00 78.00 175 PHE A N 1
ATOM 1390 C CA . PHE A 1 175 ? 18.717 0.775 -15.785 1.00 78.00 175 PHE A CA 1
ATOM 1391 C C . PHE A 1 175 ? 18.178 1.820 -14.801 1.00 78.00 175 PHE A C 1
ATOM 1393 O O . PHE A 1 175 ? 16.992 1.796 -14.467 1.00 78.00 175 PHE A O 1
ATOM 1400 N N . VAL A 1 176 ? 19.019 2.773 -14.387 1.00 84.50 176 VAL A N 1
ATOM 1401 C CA . VAL A 1 176 ? 18.630 3.867 -13.488 1.00 84.50 176 VAL A CA 1
ATOM 1402 C C . VAL A 1 176 ? 17.560 4.750 -14.131 1.00 84.50 176 VAL A C 1
ATOM 1404 O O . VAL A 1 176 ? 16.544 5.031 -13.495 1.00 84.50 176 VAL A O 1
ATOM 1407 N N . LEU A 1 177 ? 17.724 5.140 -15.397 1.00 83.75 177 LEU A N 1
ATOM 1408 C CA . LEU A 1 177 ? 16.736 5.947 -16.113 1.00 83.75 177 LEU A CA 1
ATOM 1409 C C . LEU A 1 177 ? 15.386 5.226 -16.211 1.00 83.75 177 LEU A C 1
ATOM 1411 O O . LEU A 1 177 ? 14.343 5.805 -15.904 1.00 83.75 177 LEU A O 1
ATOM 1415 N N . SER A 1 178 ? 15.401 3.944 -16.574 1.00 81.88 178 SER A N 1
ATOM 1416 C CA . SER A 1 178 ? 14.191 3.125 -16.620 1.00 81.88 178 SER A CA 1
ATOM 1417 C C . SER A 1 178 ? 13.515 3.015 -15.255 1.00 81.88 178 SER A C 1
ATOM 1419 O O . SER A 1 178 ? 12.289 3.140 -15.158 1.00 81.88 178 SER A O 1
ATOM 1421 N N . TRP A 1 179 ? 14.300 2.828 -14.192 1.00 84.56 179 TRP A N 1
ATOM 1422 C CA . TRP A 1 179 ? 13.801 2.787 -12.823 1.00 84.56 179 TRP A CA 1
ATOM 1423 C C . TRP A 1 179 ? 13.098 4.093 -12.437 1.00 84.56 179 TRP A C 1
ATOM 1425 O O . TRP A 1 179 ? 11.978 4.054 -11.925 1.00 84.56 179 TRP A O 1
ATOM 1435 N N . LEU A 1 180 ? 13.707 5.243 -12.740 1.00 87.81 180 LEU A N 1
ATOM 1436 C CA . LEU A 1 180 ? 13.138 6.564 -12.465 1.00 87.81 180 LEU A CA 1
ATOM 1437 C C . LEU A 1 180 ? 11.823 6.792 -13.225 1.00 87.81 180 LEU A C 1
ATOM 1439 O O . LEU A 1 180 ? 10.815 7.148 -12.611 1.00 87.81 180 LEU A O 1
ATOM 1443 N N . LEU A 1 181 ? 11.802 6.533 -14.537 1.00 87.94 181 LEU A N 1
ATOM 1444 C CA . LEU A 1 181 ? 10.608 6.711 -15.375 1.00 87.94 181 LEU A CA 1
ATOM 1445 C C . LEU A 1 181 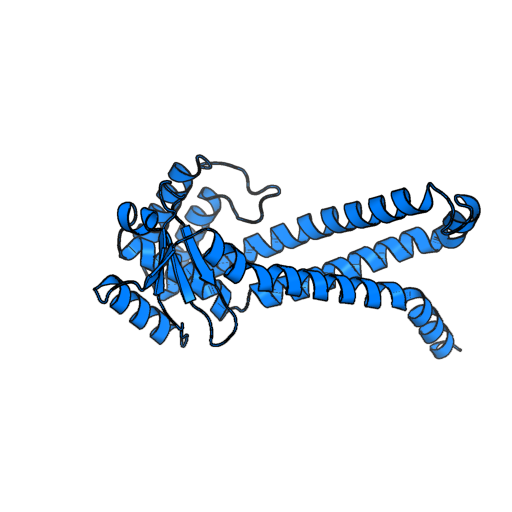? 9.462 5.794 -14.936 1.00 87.94 181 LEU A C 1
ATOM 1447 O O . LEU A 1 181 ? 8.318 6.235 -14.793 1.00 87.94 181 LEU A O 1
ATOM 1451 N N . THR A 1 182 ? 9.780 4.530 -14.655 1.00 88.50 182 THR A N 1
ATOM 1452 C CA . THR A 1 182 ? 8.809 3.565 -14.129 1.00 88.50 182 THR A CA 1
ATOM 1453 C C . THR A 1 182 ? 8.271 4.030 -12.778 1.00 88.50 182 THR A C 1
ATOM 1455 O O . THR A 1 182 ? 7.067 3.962 -12.547 1.00 88.50 182 THR A O 1
ATOM 1458 N N . GLY A 1 183 ? 9.135 4.542 -11.897 1.00 88.50 183 GLY A N 1
ATOM 1459 C CA . GLY A 1 183 ? 8.756 5.048 -10.579 1.00 88.50 183 GLY A CA 1
ATOM 1460 C C . GLY A 1 183 ? 7.706 6.155 -10.649 1.00 88.50 183 GLY A C 1
ATOM 1461 O O . GLY A 1 183 ? 6.699 6.080 -9.951 1.00 88.50 183 GLY A O 1
ATOM 1462 N N . ILE A 1 184 ? 7.869 7.132 -11.544 1.00 88.25 184 ILE A N 1
ATOM 1463 C CA . ILE A 1 184 ? 6.912 8.242 -11.699 1.00 88.25 184 ILE A CA 1
ATOM 1464 C C . ILE A 1 184 ? 5.517 7.724 -12.081 1.00 88.25 184 ILE A C 1
ATOM 1466 O O . ILE A 1 184 ? 4.517 8.092 -11.455 1.00 88.25 184 ILE A O 1
ATOM 1470 N N . ILE A 1 185 ? 5.445 6.840 -13.081 1.00 90.38 185 ILE A N 1
ATOM 1471 C CA . ILE A 1 185 ? 4.180 6.264 -13.562 1.00 90.38 185 ILE A CA 1
ATOM 1472 C C . ILE A 1 185 ? 3.541 5.401 -12.468 1.00 90.38 185 ILE A C 1
ATOM 1474 O O . ILE A 1 185 ? 2.350 5.534 -12.169 1.00 90.38 185 ILE A O 1
ATOM 1478 N N . MET A 1 186 ? 4.341 4.549 -11.827 1.00 92.50 186 MET A N 1
ATOM 1479 C CA . MET A 1 186 ? 3.853 3.631 -10.805 1.00 92.50 186 MET A CA 1
ATOM 1480 C C . MET A 1 186 ? 3.440 4.340 -9.514 1.00 92.50 186 MET A C 1
ATOM 1482 O O . MET A 1 186 ? 2.511 3.875 -8.859 1.00 92.50 186 MET A O 1
ATOM 1486 N N . ASN A 1 187 ? 4.044 5.479 -9.167 1.00 91.00 187 ASN A N 1
ATOM 1487 C CA . ASN A 1 187 ? 3.619 6.282 -8.017 1.00 91.00 187 ASN A CA 1
ATOM 1488 C C . ASN A 1 187 ? 2.233 6.885 -8.252 1.00 91.00 187 ASN A C 1
ATOM 1490 O O . ASN A 1 187 ? 1.388 6.845 -7.362 1.00 91.00 187 ASN A O 1
ATOM 1494 N N . ARG A 1 188 ? 1.942 7.358 -9.472 1.00 90.38 188 ARG A N 1
ATOM 1495 C CA . ARG A 1 188 ? 0.584 7.797 -9.825 1.00 90.38 188 ARG A CA 1
ATOM 1496 C C . ARG A 1 188 ? -0.419 6.650 -9.740 1.00 90.38 188 ARG A C 1
ATOM 1498 O O . ARG A 1 188 ? -1.502 6.841 -9.196 1.00 90.38 188 ARG A O 1
ATOM 1505 N N . TYR A 1 189 ? -0.063 5.478 -10.263 1.00 93.06 189 TYR A N 1
ATOM 1506 C CA . TYR A 1 189 ? -0.913 4.292 -10.174 1.00 93.06 189 TYR A CA 1
ATOM 1507 C C . TYR A 1 189 ? -1.190 3.894 -8.714 1.00 93.06 189 TYR A C 1
ATOM 1509 O O . TYR A 1 189 ? -2.343 3.669 -8.359 1.00 93.06 189 TYR A O 1
ATOM 1517 N N . SER A 1 190 ? -0.159 3.916 -7.863 1.00 93.00 190 SER A N 1
ATOM 1518 C CA . SER A 1 190 ? -0.260 3.656 -6.421 1.00 93.00 190 SER A CA 1
ATOM 1519 C C . SER A 1 190 ? -1.240 4.611 -5.733 1.00 93.00 190 SER A C 1
ATOM 1521 O O . SER A 1 190 ? -2.126 4.183 -5.005 1.00 93.00 190 SER A O 1
ATOM 1523 N N . ARG A 1 191 ? -1.187 5.914 -6.031 1.00 92.69 191 ARG A N 1
ATOM 1524 C CA . ARG A 1 191 ? -2.139 6.877 -5.450 1.00 92.69 191 ARG A CA 1
ATOM 1525 C C . ARG A 1 191 ? -3.593 6.579 -5.812 1.00 92.69 191 ARG A C 1
ATOM 1527 O O . ARG A 1 191 ? -4.478 6.730 -4.978 1.00 92.69 191 ARG A O 1
ATOM 1534 N N . LEU A 1 192 ? -3.848 6.126 -7.039 1.00 92.88 192 LEU A N 1
ATOM 1535 C CA . LEU A 1 192 ? -5.197 5.735 -7.455 1.00 92.88 192 LEU A CA 1
ATOM 1536 C C . LEU A 1 192 ? -5.689 4.487 -6.713 1.00 92.88 192 LEU A C 1
ATOM 1538 O O . LEU A 1 192 ? -6.881 4.392 -6.423 1.00 92.88 192 LEU A O 1
ATOM 1542 N N . THR A 1 193 ? -4.805 3.532 -6.413 1.00 94.94 193 THR A N 1
ATOM 1543 C CA . THR A 1 193 ? -5.174 2.352 -5.618 1.00 94.94 193 THR A CA 1
ATOM 1544 C C . THR A 1 193 ? -5.471 2.718 -4.166 1.00 94.94 193 THR A C 1
ATOM 1546 O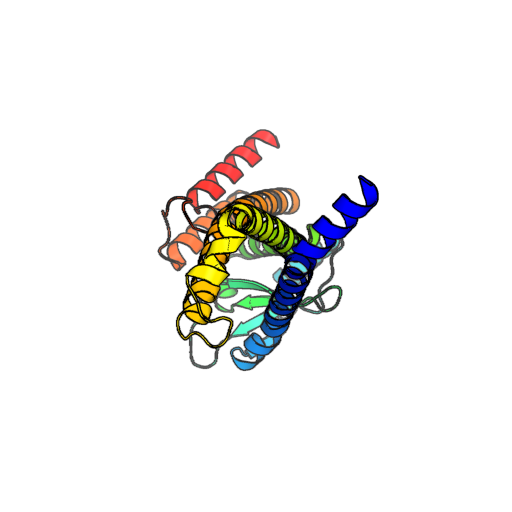 O . THR A 1 193 ? -6.424 2.183 -3.610 1.00 94.94 193 THR A O 1
ATOM 1549 N N . GLU A 1 194 ? -4.761 3.691 -3.589 1.00 95.06 194 GLU A N 1
ATOM 1550 C CA . GLU A 1 194 ? -5.034 4.205 -2.236 1.00 95.06 194 GLU A CA 1
ATOM 1551 C C . GLU A 1 194 ? -6.431 4.826 -2.121 1.00 95.06 194 GLU A C 1
ATOM 1553 O O . GLU A 1 194 ? -7.189 4.458 -1.229 1.00 95.06 194 GLU A O 1
ATOM 1558 N N . TYR A 1 195 ? -6.826 5.697 -3.059 1.00 95.31 195 TYR A N 1
ATOM 1559 C CA . TYR A 1 195 ? -8.175 6.283 -3.048 1.00 95.31 195 TYR A CA 1
ATOM 1560 C C . TYR A 1 195 ? -9.275 5.224 -3.171 1.00 95.31 195 TYR A C 1
ATOM 1562 O O . TYR A 1 195 ? -10.307 5.310 -2.510 1.00 95.31 195 TYR A O 1
ATOM 1570 N N . ARG A 1 196 ? -9.051 4.191 -3.992 1.00 95.62 196 ARG A N 1
ATOM 1571 C CA . ARG A 1 196 ? -9.989 3.065 -4.118 1.00 95.62 196 ARG A CA 1
ATOM 1572 C C . ARG A 1 196 ? -10.079 2.253 -2.831 1.00 95.62 196 ARG A C 1
ATOM 1574 O O . ARG A 1 196 ? -11.169 1.810 -2.482 1.00 95.62 196 ARG A O 1
ATOM 1581 N N . ALA A 1 197 ? -8.957 2.045 -2.146 1.00 96.12 197 ALA A N 1
ATOM 1582 C CA . ALA A 1 197 ? -8.924 1.363 -0.859 1.00 96.12 197 ALA A CA 1
ATOM 1583 C C . ALA A 1 197 ? -9.621 2.186 0.237 1.00 96.12 197 ALA A C 1
ATOM 1585 O O . ALA A 1 197 ? -10.375 1.623 1.027 1.00 96.12 197 ALA A O 1
ATOM 1586 N N . ASP A 1 198 ? -9.460 3.512 0.231 1.00 96.44 198 ASP A N 1
ATOM 1587 C CA . ASP A 1 198 ? -10.165 4.429 1.134 1.00 96.44 198 ASP A CA 1
ATOM 1588 C C . ASP A 1 198 ? -11.678 4.392 0.924 1.00 96.44 198 ASP A C 1
ATOM 1590 O O . ASP A 1 198 ? -12.430 4.168 1.873 1.00 96.44 198 ASP A O 1
ATOM 1594 N N . GLU A 1 199 ? -12.141 4.535 -0.320 1.00 95.75 199 GLU A N 1
ATOM 1595 C CA . GLU A 1 199 ? -13.566 4.414 -0.639 1.00 95.75 199 GLU A CA 1
ATOM 1596 C C . GLU A 1 199 ? -14.123 3.050 -0.239 1.00 95.75 199 GLU A C 1
ATOM 1598 O O . GLU A 1 199 ? -15.224 2.958 0.302 1.00 95.75 199 GLU A O 1
ATOM 1603 N N . PHE A 1 200 ? -13.370 1.979 -0.488 1.00 95.50 200 PHE A N 1
ATOM 1604 C CA . PHE A 1 200 ? -13.773 0.636 -0.100 1.00 95.50 200 PHE A CA 1
ATOM 1605 C C . PHE A 1 200 ? -13.912 0.515 1.419 1.00 95.50 200 PHE A C 1
ATOM 1607 O O . PHE A 1 200 ? -14.944 0.052 1.900 1.00 95.50 200 PHE A O 1
ATOM 1614 N N . ALA A 1 201 ? -12.925 0.983 2.185 1.00 95.56 201 ALA A N 1
ATOM 1615 C CA . ALA A 1 201 ? -12.974 0.973 3.642 1.00 95.56 201 ALA A CA 1
ATOM 1616 C C . ALA A 1 201 ? -14.187 1.751 4.174 1.00 95.56 201 ALA A C 1
ATOM 1618 O O . ALA A 1 201 ? -14.900 1.264 5.056 1.00 95.56 201 ALA A O 1
ATOM 1619 N N . LEU A 1 202 ? -14.472 2.923 3.600 1.00 95.38 202 LEU A N 1
ATOM 1620 C CA . LEU A 1 202 ? -15.627 3.742 3.967 1.00 95.38 202 LEU A CA 1
ATOM 1621 C C . LEU A 1 202 ? -16.953 3.049 3.639 1.00 95.38 202 LEU A C 1
ATOM 1623 O O . LEU A 1 202 ? -17.827 3.004 4.498 1.00 95.38 202 LEU A O 1
ATOM 1627 N N . ARG A 1 203 ? -17.089 2.434 2.456 1.00 94.50 203 ARG A N 1
ATOM 1628 C CA . ARG A 1 203 ? -18.296 1.674 2.073 1.00 94.50 203 ARG A CA 1
ATOM 1629 C C . ARG A 1 203 ? -18.560 0.488 2.993 1.00 94.50 203 ARG A C 1
ATOM 1631 O O . ARG A 1 203 ? -19.709 0.194 3.297 1.00 94.50 203 ARG A O 1
ATOM 1638 N N . GLN A 1 204 ? -17.507 -0.211 3.408 1.00 93.69 204 GLN A N 1
ATOM 1639 C CA . GLN A 1 204 ? -17.636 -1.453 4.174 1.00 93.69 204 GLN A CA 1
ATOM 1640 C C . GLN A 1 204 ? -17.832 -1.208 5.670 1.00 93.69 204 GLN A C 1
ATOM 1642 O O . GLN A 1 204 ? -18.465 -2.014 6.352 1.00 93.69 204 GLN A O 1
ATOM 1647 N N . THR A 1 205 ? -17.298 -0.105 6.195 1.00 93.12 205 THR A N 1
ATOM 1648 C CA . THR A 1 205 ? -17.387 0.217 7.626 1.00 93.12 205 THR A CA 1
ATOM 1649 C C . THR A 1 205 ? -18.464 1.251 7.942 1.00 93.12 205 THR A C 1
ATOM 1651 O O . THR A 1 205 ? -19.042 1.195 9.023 1.00 93.12 205 THR A O 1
ATOM 1654 N N . GLY A 1 206 ? -18.729 2.204 7.042 1.00 92.94 206 GLY A N 1
ATOM 1655 C CA . GLY A 1 206 ? -19.570 3.377 7.304 1.00 92.94 206 GLY A CA 1
ATOM 1656 C C . GLY A 1 206 ? -18.957 4.381 8.294 1.00 92.94 206 GLY A C 1
ATOM 1657 O O . GLY A 1 206 ? -19.624 5.323 8.718 1.00 92.94 206 GLY A O 1
ATOM 1658 N N . LYS A 1 207 ? -17.690 4.206 8.699 1.00 93.88 207 LYS A N 1
ATOM 1659 C CA . LYS A 1 207 ? -17.076 4.939 9.823 1.00 93.88 207 LYS A CA 1
ATOM 1660 C C . LYS A 1 207 ? -16.259 6.152 9.368 1.00 93.88 207 LYS A C 1
ATOM 1662 O O . LYS A 1 207 ? -15.053 6.229 9.601 1.00 93.88 207 LYS A O 1
ATOM 1667 N N . HIS A 1 208 ? -16.919 7.138 8.763 1.00 93.69 208 HIS A N 1
ATOM 1668 C CA . HIS A 1 208 ? -16.263 8.350 8.241 1.00 93.69 208 HIS A CA 1
ATOM 1669 C C . HIS A 1 208 ? -15.478 9.137 9.306 1.00 93.69 208 HIS A C 1
ATOM 1671 O O . HIS A 1 208 ? -14.347 9.561 9.064 1.00 93.69 208 HIS A O 1
ATOM 1677 N N . LEU A 1 209 ? -16.039 9.296 10.512 1.00 94.19 209 LEU A N 1
ATOM 1678 C CA . LEU A 1 209 ? -15.362 10.007 11.605 1.00 94.19 209 LEU A CA 1
ATOM 1679 C C . LEU A 1 209 ? -14.111 9.262 12.091 1.00 94.19 209 LEU A C 1
ATOM 1681 O O . LEU A 1 209 ? -13.075 9.888 12.320 1.00 94.19 209 LEU A O 1
ATOM 1685 N N . ALA A 1 210 ? -14.178 7.930 12.192 1.00 95.88 210 ALA A N 1
ATOM 1686 C CA . ALA A 1 210 ? -13.030 7.111 12.577 1.00 95.88 210 ALA A CA 1
ATOM 1687 C C . ALA A 1 210 ? -11.931 7.141 11.505 1.00 95.88 210 ALA A C 1
ATOM 1689 O O . ALA A 1 210 ? -10.752 7.224 11.846 1.00 95.88 210 ALA A O 1
ATOM 1690 N N . PHE A 1 211 ? -12.298 7.157 10.218 1.00 96.19 211 PHE A N 1
ATOM 1691 C CA . PHE A 1 211 ? -11.350 7.347 9.117 1.00 96.19 211 PHE A CA 1
ATOM 1692 C C . PHE A 1 211 ? -10.610 8.683 9.233 1.00 96.19 211 PHE A C 1
ATOM 1694 O O . PHE A 1 211 ? -9.380 8.715 9.232 1.00 96.19 211 PHE A O 1
ATOM 1701 N N . LYS A 1 212 ? -11.338 9.793 9.409 1.00 94.44 212 LYS A N 1
ATOM 1702 C CA . LYS A 1 212 ? -10.728 11.123 9.555 1.00 94.44 212 LYS A CA 1
ATOM 1703 C C . LYS A 1 212 ? -9.808 11.196 10.775 1.00 94.44 212 LYS A C 1
ATOM 1705 O O . LYS A 1 212 ? -8.678 11.665 10.656 1.00 94.44 212 LYS A O 1
ATOM 1710 N N . SER A 1 213 ? -10.263 10.689 11.922 1.00 95.25 213 SER A N 1
ATOM 1711 C CA . SER A 1 213 ? -9.459 10.627 13.150 1.00 95.25 213 SER A CA 1
ATOM 1712 C C . SER A 1 213 ? -8.177 9.813 12.948 1.00 95.25 213 SER A C 1
ATOM 1714 O O . SER A 1 213 ? -7.085 10.276 13.278 1.00 95.25 213 SER A O 1
ATOM 1716 N N . THR A 1 214 ? -8.289 8.645 12.309 1.00 94.25 214 THR A N 1
ATOM 1717 C CA . THR A 1 214 ? -7.152 7.789 11.948 1.00 94.25 214 THR A CA 1
ATOM 1718 C C . THR A 1 214 ? -6.125 8.537 11.108 1.00 94.25 214 THR A C 1
ATOM 1720 O O . THR A 1 214 ? -4.940 8.537 11.436 1.00 94.25 214 THR A O 1
ATOM 1723 N N . MET A 1 215 ? -6.578 9.194 10.040 1.00 92.25 215 MET A N 1
ATOM 1724 C CA . MET A 1 215 ? -5.715 9.933 9.123 1.00 92.25 215 MET A CA 1
ATOM 1725 C C . MET A 1 215 ? -4.949 11.046 9.845 1.00 92.25 215 MET A C 1
ATOM 1727 O O . MET A 1 215 ? -3.732 11.154 9.694 1.00 92.25 215 MET A O 1
ATOM 1731 N N . VAL A 1 216 ? -5.625 11.811 10.707 1.00 91.00 216 VAL A N 1
ATOM 1732 C CA . VAL A 1 216 ? -4.991 12.853 11.531 1.00 91.00 216 VAL A CA 1
ATOM 1733 C C . VAL A 1 216 ? -3.977 12.257 12.512 1.00 91.00 216 VAL A C 1
ATOM 1735 O O . VAL A 1 216 ? -2.863 12.767 12.631 1.00 91.00 216 VAL A O 1
ATOM 1738 N N . LYS A 1 217 ? -4.310 11.151 13.189 1.00 91.25 217 LYS A N 1
ATOM 1739 C CA . LYS A 1 217 ? -3.383 10.474 14.109 1.00 91.25 217 LYS A CA 1
ATOM 1740 C C . LYS A 1 217 ? -2.132 9.974 13.394 1.00 91.25 217 LYS A C 1
ATOM 1742 O O . LYS A 1 217 ? -1.030 10.215 13.880 1.00 91.25 217 LYS A O 1
ATOM 1747 N N . LEU A 1 218 ? -2.285 9.314 12.245 1.00 87.00 218 LEU A N 1
ATOM 1748 C CA . LEU A 1 218 ? -1.159 8.836 11.437 1.00 87.00 218 LEU A CA 1
ATOM 1749 C C . LEU A 1 218 ? -0.287 9.995 10.947 1.00 87.00 218 LEU A C 1
ATOM 1751 O O . LEU A 1 218 ? 0.938 9.896 10.975 1.00 87.00 218 LEU A O 1
ATOM 1755 N N . ALA A 1 219 ? -0.902 11.111 10.559 1.00 84.56 219 ALA A N 1
ATOM 1756 C CA . ALA A 1 219 ? -0.179 12.308 10.157 1.00 84.56 219 ALA A CA 1
ATOM 1757 C C . ALA A 1 219 ? 0.659 12.903 11.295 1.00 84.56 219 ALA A C 1
ATOM 1759 O O . ALA A 1 219 ? 1.816 13.258 11.076 1.00 84.56 219 ALA A O 1
ATOM 1760 N N . ASN A 1 220 ? 0.095 12.956 12.506 1.00 83.31 220 ASN A N 1
ATOM 1761 C CA . ASN A 1 220 ? 0.790 13.422 13.706 1.00 83.31 220 ASN A CA 1
ATOM 1762 C C . ASN A 1 220 ? 1.940 12.487 14.096 1.00 83.31 220 ASN A C 1
ATOM 1764 O O . ASN A 1 220 ? 3.014 12.954 14.449 1.00 83.31 220 ASN A O 1
ATOM 1768 N N . ILE A 1 221 ? 1.721 11.170 14.028 1.00 81.12 221 ILE A N 1
ATOM 1769 C CA . ILE A 1 221 ? 2.735 10.157 14.360 1.00 81.12 221 ILE A CA 1
ATOM 1770 C C . ILE A 1 221 ? 3.924 10.229 13.406 1.00 81.12 221 ILE A C 1
ATOM 1772 O O . ILE A 1 221 ? 5.061 10.088 13.843 1.00 81.12 221 ILE A O 1
ATOM 1776 N N . ASN A 1 222 ? 3.653 10.414 12.117 1.00 73.19 222 ASN A N 1
ATOM 1777 C CA . ASN A 1 222 ? 4.694 10.433 11.102 1.00 73.19 222 ASN A CA 1
ATOM 1778 C C . ASN A 1 222 ? 5.316 11.823 10.911 1.00 73.19 222 ASN A C 1
ATOM 1780 O O . ASN A 1 222 ? 6.228 11.936 10.108 1.00 73.19 222 ASN A O 1
ATOM 1784 N N . GLU A 1 223 ? 4.822 12.862 11.597 1.00 70.38 223 GLU A N 1
ATOM 1785 C CA . GLU A 1 223 ? 5.209 14.272 11.401 1.00 70.38 223 GLU A CA 1
ATOM 1786 C C . GLU A 1 223 ? 5.039 14.762 9.942 1.00 70.38 223 GLU A C 1
ATOM 1788 O O . GLU A 1 223 ? 5.693 15.697 9.488 1.00 70.38 223 GLU A O 1
ATOM 1793 N N . ILE A 1 224 ? 4.130 14.140 9.180 1.00 63.72 224 ILE A N 1
ATOM 1794 C CA . ILE A 1 224 ? 3.981 14.311 7.717 1.00 63.72 224 ILE A CA 1
ATOM 1795 C C . ILE A 1 224 ? 2.672 15.046 7.352 1.00 63.72 224 ILE A C 1
ATOM 1797 O O . ILE A 1 224 ? 2.145 14.914 6.248 1.00 63.72 224 ILE A O 1
ATOM 1801 N N . LEU A 1 225 ? 2.134 15.870 8.260 1.00 54.28 225 LEU A N 1
ATOM 1802 C CA . LEU A 1 225 ? 0.816 16.519 8.121 1.00 54.28 225 LEU A CA 1
ATOM 1803 C C . LEU A 1 225 ? 0.540 17.202 6.769 1.00 54.28 225 LEU A C 1
ATOM 1805 O O . LEU A 1 225 ? -0.615 17.240 6.351 1.00 54.28 225 LEU A O 1
ATOM 1809 N N . ALA A 1 226 ? 1.555 17.692 6.052 1.00 53.28 226 ALA A N 1
ATOM 1810 C CA . ALA A 1 226 ? 1.351 18.324 4.754 1.00 53.28 226 ALA A CA 1
ATOM 1811 C C . ALA A 1 226 ? 2.583 18.214 3.842 1.00 53.28 226 ALA A C 1
ATOM 1813 O O . ALA A 1 226 ? 3.361 19.155 3.713 1.00 53.28 226 ALA A O 1
ATOM 1814 N N . HIS A 1 227 ? 2.744 17.083 3.154 1.00 58.00 227 HIS A N 1
ATOM 1815 C CA . HIS A 1 227 ? 3.546 17.052 1.928 1.00 58.00 227 HIS A CA 1
ATOM 1816 C C . HIS A 1 227 ? 2.603 17.052 0.723 1.00 58.00 227 HIS A C 1
ATOM 1818 O O . HIS A 1 227 ? 1.565 16.398 0.753 1.00 58.00 227 HIS A O 1
ATOM 1824 N N . LYS A 1 228 ? 2.934 17.807 -0.332 1.00 60.25 228 LYS A N 1
ATOM 1825 C CA . LYS A 1 228 ? 2.192 17.734 -1.600 1.00 60.25 228 LYS A CA 1
ATOM 1826 C C . LYS A 1 228 ? 2.363 16.341 -2.215 1.00 60.25 228 LYS A C 1
ATOM 1828 O O . LYS A 1 228 ? 3.427 15.741 -2.068 1.00 60.25 228 LYS A O 1
ATOM 1833 N N . ASP A 1 229 ? 1.364 15.899 -2.980 1.00 62.03 229 ASP A N 1
ATOM 1834 C CA . ASP A 1 229 ? 1.254 14.588 -3.657 1.00 62.03 229 ASP A CA 1
ATOM 1835 C C . ASP A 1 229 ? 2.345 14.283 -4.713 1.00 62.03 229 ASP A C 1
ATOM 1837 O O . ASP A 1 229 ? 2.108 13.481 -5.613 1.00 62.03 229 ASP A O 1
ATOM 1841 N N . GLY A 1 230 ? 3.518 14.928 -4.660 1.00 65.56 230 GLY A N 1
ATOM 1842 C CA . GLY A 1 230 ? 4.560 14.927 -5.690 1.00 65.56 230 GLY A CA 1
ATOM 1843 C C . GLY A 1 230 ? 5.078 13.533 -6.063 1.00 65.56 230 GLY A C 1
ATOM 1844 O O . GLY A 1 230 ? 4.435 12.768 -6.784 1.00 65.56 230 GLY A O 1
ATOM 1845 N N . TYR A 1 231 ? 6.281 13.188 -5.607 1.00 66.75 231 TYR A N 1
ATOM 1846 C CA . TYR A 1 231 ? 6.903 11.897 -5.933 1.00 66.75 231 TYR A CA 1
ATOM 1847 C C . TYR A 1 231 ? 6.521 10.770 -4.959 1.00 66.75 231 TYR A C 1
ATOM 1849 O O . TYR A 1 231 ? 7.089 9.687 -5.042 1.00 66.75 231 TYR A O 1
ATOM 1857 N N . SER A 1 232 ? 5.559 10.998 -4.059 1.00 75.62 232 SER A N 1
ATOM 1858 C CA . SER A 1 232 ? 5.108 10.002 -3.080 1.00 75.62 232 SER A CA 1
ATOM 1859 C C . SER A 1 232 ? 4.228 8.917 -3.715 1.00 75.62 232 SER A C 1
ATOM 1861 O O . SER A 1 232 ? 3.440 9.189 -4.631 1.00 75.62 232 SER A O 1
ATOM 1863 N N . SER A 1 233 ? 4.354 7.684 -3.213 1.00 78.44 233 SER A N 1
ATOM 1864 C CA . SER A 1 233 ? 3.496 6.547 -3.575 1.00 78.44 233 SER A CA 1
ATOM 1865 C C . SER A 1 233 ? 2.109 6.619 -2.932 1.00 78.44 233 SER A C 1
ATOM 1867 O O . SER A 1 233 ? 1.185 5.974 -3.426 1.00 78.44 233 SER A O 1
ATOM 1869 N N . HIS A 1 234 ? 1.949 7.426 -1.880 1.00 82.31 234 HIS A N 1
ATOM 1870 C CA . HIS A 1 234 ? 0.669 7.683 -1.225 1.00 82.31 234 HIS A CA 1
ATOM 1871 C C . HIS A 1 234 ? 0.229 9.129 -1.479 1.00 82.31 234 HIS A C 1
ATOM 1873 O O . HIS A 1 234 ? 1.079 10.025 -1.535 1.00 82.31 234 HIS A O 1
ATOM 1879 N N . PRO A 1 235 ? -1.080 9.388 -1.634 1.00 84.12 235 PRO A N 1
ATOM 1880 C CA . PRO A 1 235 ? -1.585 10.746 -1.579 1.00 84.12 235 PRO A CA 1
ATOM 1881 C C . PRO A 1 235 ? -1.353 11.328 -0.183 1.00 84.12 235 PRO A C 1
ATOM 1883 O O . PRO A 1 235 ? -1.264 10.603 0.813 1.00 84.12 235 PRO A O 1
ATOM 1886 N N . SER A 1 236 ? -1.281 12.648 -0.106 1.00 87.50 236 SER A N 1
ATOM 1887 C CA . SER A 1 236 ? -1.206 13.371 1.148 1.00 87.50 236 SER A CA 1
ATOM 1888 C C . SER A 1 236 ? -2.418 13.048 2.010 1.00 87.50 236 SER A C 1
ATOM 1890 O O . SER A 1 236 ? -3.519 12.776 1.520 1.00 87.50 236 SER A O 1
ATOM 1892 N N . ILE A 1 237 ? -2.218 13.120 3.322 1.00 87.75 237 ILE A N 1
ATOM 1893 C CA . ILE A 1 237 ? -3.294 12.889 4.281 1.00 87.75 237 ILE A CA 1
ATOM 1894 C C . ILE A 1 237 ? -4.464 13.849 4.030 1.00 87.75 237 ILE A C 1
ATOM 1896 O O . ILE A 1 237 ? -5.618 13.428 4.070 1.00 87.75 237 ILE A O 1
ATOM 1900 N N . MET A 1 238 ? -4.174 15.110 3.697 1.00 87.19 238 MET A N 1
ATOM 1901 C CA . MET A 1 238 ? -5.206 16.092 3.372 1.00 87.19 238 MET A CA 1
ATOM 1902 C C . MET A 1 238 ? -6.007 15.685 2.129 1.00 87.19 238 MET A C 1
ATOM 1904 O O . MET A 1 238 ? -7.234 15.685 2.177 1.00 87.19 238 MET A O 1
ATOM 1908 N N . SER A 1 239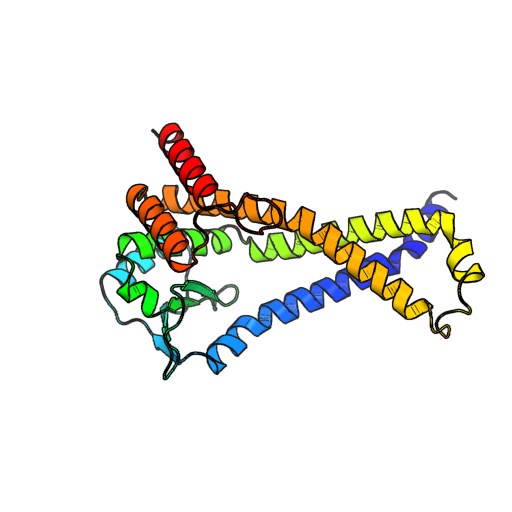 ? -5.332 15.259 1.053 1.00 90.62 239 SER A N 1
ATOM 1909 C CA . SER A 1 239 ? -5.995 14.785 -0.168 1.00 90.62 239 SER A CA 1
ATOM 1910 C C . SER A 1 239 ? -6.895 13.573 0.107 1.00 90.62 239 SER A C 1
ATOM 1912 O O . SER A 1 239 ? -7.975 13.469 -0.469 1.00 90.62 239 SER A O 1
ATOM 1914 N N . ARG A 1 240 ? -6.480 12.657 0.995 1.00 92.94 240 ARG A N 1
ATOM 1915 C CA . ARG A 1 240 ? -7.281 11.482 1.392 1.00 92.94 240 ARG A CA 1
ATOM 1916 C C . ARG A 1 240 ? -8.506 11.868 2.218 1.00 92.94 240 ARG A C 1
ATOM 1918 O O . ARG A 1 240 ? -9.587 11.346 1.968 1.00 92.94 240 ARG A O 1
ATOM 1925 N N . ILE A 1 241 ? -8.357 12.795 3.169 1.00 92.19 241 ILE A N 1
ATOM 1926 C CA . ILE A 1 241 ? -9.482 13.307 3.968 1.00 92.19 241 ILE A CA 1
ATOM 1927 C C . ILE A 1 241 ? -10.493 14.017 3.064 1.00 92.19 241 ILE A C 1
ATOM 1929 O O . ILE A 1 241 ? -11.679 13.710 3.141 1.00 92.19 241 ILE A O 1
ATOM 1933 N N . GLN A 1 242 ? -10.034 14.903 2.177 1.00 92.31 242 GLN A N 1
ATOM 1934 C CA . GLN A 1 242 ? -10.912 15.597 1.236 1.00 92.31 242 GLN A CA 1
ATOM 1935 C C . GLN A 1 242 ? -11.657 14.604 0.334 1.00 92.31 242 GLN A C 1
ATOM 1937 O O . GLN A 1 242 ? -12.876 14.685 0.201 1.00 92.31 242 GLN A O 1
ATOM 1942 N N . HIS A 1 243 ? -10.947 13.625 -0.236 1.00 92.94 243 HIS A N 1
ATOM 1943 C CA . HIS A 1 243 ? -11.564 12.587 -1.067 1.00 92.94 243 HIS A CA 1
ATOM 1944 C C . HIS A 1 243 ? -12.618 11.780 -0.298 1.00 92.94 243 HIS A C 1
ATOM 1946 O O . HIS A 1 243 ? -13.692 11.498 -0.824 1.00 92.94 243 HIS A O 1
ATOM 1952 N N . ALA A 1 244 ? -12.350 11.443 0.965 1.00 92.12 244 ALA A N 1
ATOM 1953 C CA . ALA A 1 244 ? -13.296 10.747 1.834 1.00 92.12 244 ALA A CA 1
ATOM 1954 C C . ALA A 1 244 ? -14.554 11.579 2.145 1.00 92.12 244 ALA A C 1
ATOM 1956 O O . ALA A 1 244 ? -15.653 11.025 2.220 1.00 92.12 244 ALA A O 1
ATOM 1957 N N . GLU A 1 245 ? -14.409 12.894 2.320 1.00 91.50 245 GLU A N 1
ATOM 1958 C CA . GLU A 1 245 ? -15.527 13.823 2.528 1.00 91.50 245 GLU A CA 1
ATOM 1959 C C . GLU A 1 245 ? -16.374 13.970 1.253 1.00 91.50 245 GLU A C 1
ATOM 1961 O O . GLU A 1 245 ? -17.600 13.873 1.312 1.00 91.50 245 GLU A O 1
ATOM 1966 N N . GLU A 1 246 ? -15.742 14.102 0.084 1.00 91.81 246 GLU A N 1
ATOM 1967 C CA . GLU A 1 246 ? -16.432 14.094 -1.213 1.00 91.81 246 GLU A CA 1
ATOM 1968 C C . GLU A 1 246 ? -17.142 12.762 -1.493 1.00 91.81 246 GLU A C 1
ATOM 1970 O O . GLU A 1 246 ? -18.219 12.730 -2.084 1.00 91.81 246 GLU A O 1
ATOM 1975 N N . PHE A 1 247 ? -16.554 11.643 -1.075 1.00 89.25 247 PHE A N 1
ATOM 1976 C CA . PHE A 1 247 ? -17.186 10.336 -1.199 1.00 89.25 247 PHE A CA 1
ATOM 1977 C C . PHE A 1 247 ? -18.433 10.219 -0.307 1.00 89.25 247 PHE A C 1
ATOM 1979 O O . PHE A 1 247 ? -19.456 9.684 -0.744 1.00 89.25 247 PHE A O 1
ATOM 1986 N N . ALA A 1 248 ? -18.373 10.753 0.917 1.00 83.12 248 ALA A N 1
ATOM 1987 C CA . ALA A 1 248 ? -19.499 10.760 1.848 1.00 83.12 248 ALA A CA 1
ATOM 1988 C C . ALA A 1 248 ? -20.701 11.535 1.289 1.00 83.12 248 ALA A C 1
ATOM 1990 O O . ALA A 1 248 ? -21.828 11.063 1.390 1.00 83.12 248 ALA A O 1
ATOM 1991 N N . THR A 1 249 ? -20.470 12.685 0.647 1.00 84.81 249 THR A N 1
ATOM 1992 C CA . THR A 1 249 ? -21.551 13.510 0.081 1.00 84.81 249 THR A CA 1
ATOM 1993 C C . THR A 1 249 ? -22.211 12.894 -1.152 1.00 84.81 249 THR A C 1
ATOM 1995 O O . THR A 1 249 ? -23.378 13.168 -1.401 1.00 84.81 249 THR A O 1
ATOM 1998 N N . ARG A 1 250 ? -21.501 12.046 -1.910 1.00 83.00 250 ARG A N 1
ATOM 1999 C CA . ARG A 1 250 ? -22.046 11.325 -3.081 1.00 83.00 250 ARG A CA 1
ATOM 2000 C C . ARG A 1 250 ? -22.814 10.049 -2.726 1.00 83.00 250 ARG A C 1
ATOM 2002 O O . ARG A 1 250 ? -23.454 9.477 -3.602 1.00 83.00 250 ARG A O 1
ATOM 2009 N N . SER A 1 251 ? -22.667 9.562 -1.495 1.00 64.56 251 SER A N 1
ATOM 2010 C CA . SER A 1 251 ? -23.216 8.275 -1.040 1.00 64.56 251 SER A CA 1
ATOM 2011 C C . SER A 1 251 ? -24.485 8.423 -0.187 1.00 64.56 251 SER A C 1
ATOM 2013 O O . SER A 1 251 ? -25.001 7.416 0.297 1.00 64.56 251 SER A O 1
ATOM 2015 N N . ILE A 1 252 ? -24.951 9.662 0.005 1.00 52.28 252 ILE A N 1
ATOM 2016 C CA . ILE A 1 252 ? -26.244 10.045 0.596 1.00 52.28 252 ILE A CA 1
ATOM 2017 C C . ILE A 1 252 ? -27.237 10.255 -0.547 1.00 52.28 252 ILE A C 1
ATOM 2019 O O . ILE A 1 252 ? -28.387 9.786 -0.408 1.00 52.28 252 ILE A O 1
#

InterPro domains:
  IPR001915 Peptidase M48 [PF01435] (80-246)
  IPR050083 Membrane-localized HtpX protease [PTHR43221] (13-228)